Protein 8CIS (pdb70)

Sequence (345 aa):
PKTISVRRVTTMDAELEFAIQPNTTGKQLFDQVVKTIGLREVWFFGLQQYQDTKGFSTWLKLNKKVTAQDVRKESPLLFKFRAKFYPEDVSEELIQDITQRLFFLQVKEGIILNDDIYCCPPETAVLLASYAVQSKYGDFNKEVHKSGYLAGDKLLPQRVLEQHKLNNKDQWEERRIQQVWHEEEHRGMLREDAVLEYLKIAQDLEMYGVNYFSIKNKKGSELWLGVDALGLNIYEQQNDRLTPKIGFPWSEIRNISFNDKKKFVIKPIDKKAPDFVFYAPRLRIINKRRILALCMGNHELYMRRRRKPDTIEVQQMKAQAREEKGSWKYPDAFELSGGGGSSSWEYIWTLPSGAAAAAG

Foldseek 3Di:
DFDAWEWEDALPDIDIDTHDQQAALLNVLVVVCVVVVNDLSLQKFKWFQFQVGDIDTGDRPHGPVPDRFHPDPRGYIYIAGPADDLACVPRVQDLVSLVRVLSVLVVCQQQVVFDDDLLLLLLLLLLVCCLVPNADDCVPCDQCNCVVDSRGHVCSVPVDDDDVSVSVVSNVVNNNVCHPDDSSVSSSVSCRSSSPGQCPQWDWAWKAFPVGAIWIWTQGLFGIFIGHPPDSRDGPDDDGPQQFPDWDDDFFKIWTQGPPNVDDITIMGGPGSVVSVVVVVSNVSSVVVSVVVPDDDDPVRVVSNVVRVVVD/DPDDDPDDDDDDD/DVPDDDDDDDDDDD/DDDDPD

Structure (mmCIF, N/CA/C/O backbone):
data_8CIS
#
_entry.id   8CIS
#
_cell.length_a   79.714
_cell.length_b   37.263
_cell.length_c   81.530
_cell.angle_alpha   90.000
_cell.angle_beta   108.150
_cell.angle_gamma   90.000
#
_symmetry.space_group_name_H-M   'P 1 2 1'
#
loop_
_entity.id
_entity.type
_entity.pdbx_description
1 polymer Moesin
2 polymer C3P
3 polymer C3S1
4 polymer 'Unknown peptide'
5 non-polymer 'ACETATE ION'
6 non-polymer 'SULFATE ION'
7 non-polymer 1,2-ETHANEDIOL
8 water water
#
loop_
_atom_site.group_PDB
_atom_site.id
_atom_site.type_symbol
_atom_site.label_atom_id
_atom_site.label_alt_id
_atom_site.label_comp_id
_atom_site.label_asym_id
_atom_site.label_entity_id
_atom_site.label_seq_id
_atom_site.pdbx_PDB_ins_code
_atom_site.Cartn_x
_atom_site.Cartn_y
_atom_site.Cartn_z
_atom_site.occupancy
_atom_site.B_iso_or_equiv
_atom_site.auth_seq_id
_atom_site.auth_comp_id
_atom_site.auth_asym_id
_atom_site.auth_atom_id
_atom_site.pdbx_PDB_model_num
ATOM 1 N N . PRO A 1 3 ? 8.235 14.929 45.300 1.000 84.070 2 PRO A N 1
ATOM 2 C CA . PRO A 1 3 ? 7.592 14.160 44.241 1.000 80.525 2 PRO A CA 1
ATOM 3 C C . PRO A 1 3 ? 8.473 13.977 43.002 1.000 72.565 2 PRO A C 1
ATOM 4 O O . PRO A 1 3 ? 8.136 14.498 41.942 1.000 72.493 2 PRO A O 1
ATOM 8 N N . LYS A 1 4 ? 9.587 13.231 43.146 1.000 64.767 3 LYS A N 1
ATOM 9 C CA . LYS A 1 4 ? 10.509 12.926 42.048 1.000 56.826 3 LYS A CA 1
ATOM 10 C C . LYS A 1 4 ? 10.451 11.437 41.701 1.000 45.579 3 LYS A C 1
ATOM 11 O O . LYS A 1 4 ? 11.197 10.593 42.198 1.000 44.058 3 LYS A O 1
ATOM 17 N N . THR A 1 5 ? 9.548 11.118 40.782 1.000 45.700 4 THR A N 1
ATOM 18 C CA . THR A 1 5 ? 9.110 9.742 40.628 1.000 48.330 4 THR A CA 1
ATOM 19 C C . THR A 1 5 ? 9.544 9.185 39.280 1.000 39.632 4 THR A C 1
ATOM 20 O O . THR A 1 5 ? 9.291 8.010 39.044 1.000 39.919 4 THR A O 1
ATOM 24 N N . ILE A 1 6 ? 10.226 9.986 38.422 1.000 35.843 5 ILE A N 1
ATOM 25 C CA . ILE A 1 6 ? 10.618 9.507 37.093 1.000 33.967 5 ILE A CA 1
ATOM 26 C C . ILE A 1 6 ? 12.142 9.409 37.042 1.000 28.528 5 ILE A C 1
ATOM 27 O O . ILE A 1 6 ? 12.791 10.427 37.093 1.000 26.658 5 ILE A O 1
ATOM 32 N N . SER A 1 7 ? 12.630 8.166 37.010 1.000 26.498 6 SER A N 1
ATOM 33 C CA . SER A 1 7 ? 14.026 7.771 36.910 1.000 27.828 6 SER A CA 1
ATOM 34 C C . SER A 1 7 ? 14.559 8.035 35.495 1.000 25.960 6 SER A C 1
ATOM 35 O O . SER A 1 7 ? 13.980 7.552 34.534 1.000 25.332 6 SER A O 1
ATOM 38 N N . VAL A 1 8 ? 15.621 8.843 35.383 1.000 20.843 7 VAL A N 1
ATOM 39 C CA . VAL A 1 8 ? 16.240 9.150 34.075 1.000 21.476 7 VAL A CA 1
ATOM 40 C C . VAL A 1 8 ? 17.720 8.806 34.125 1.000 21.454 7 VAL A C 1
ATOM 41 O O . VAL A 1 8 ? 18.358 8.772 35.179 1.000 19.956 7 VAL A O 1
ATOM 45 N N . ARG A 1 9 ? 18.279 8.470 32.939 1.000 20.675 8 ARG A N 1
ATOM 46 C CA A ARG A 1 9 ? 19.714 8.388 32.761 0.500 20.304 8 ARG A CA 1
ATOM 47 C CA B ARG A 1 9 ? 19.716 8.370 32.743 0.500 20.199 8 ARG A CA 1
ATOM 48 C C . ARG A 1 9 ? 20.061 9.223 31.524 1.000 18.932 8 ARG A C 1
ATOM 49 O O . ARG A 1 9 ? 19.458 9.023 30.472 1.000 20.656 8 ARG A O 1
ATOM 64 N N . VAL A 1 10 ? 20.953 10.201 31.726 1.000 17.269 9 VAL A N 1
ATOM 65 C CA . VAL A 1 10 ? 21.483 11.090 30.694 1.000 16.167 9 VAL A CA 1
ATOM 66 C C . VAL A 1 10 ? 22.971 10.807 30.526 1.000 15.926 9 VAL A C 1
ATOM 67 O O . VAL A 1 10 ? 23.752 10.924 31.467 1.000 14.710 9 VAL A O 1
ATOM 71 N N . THR A 1 11 ? 23.421 10.487 29.287 1.000 15.337 10 THR A N 1
ATOM 72 C CA . THR A 1 11 ? 24.826 10.232 29.064 1.000 16.550 10 THR A CA 1
ATOM 73 C C . THR A 1 11 ? 25.350 11.328 28.139 1.000 13.718 10 THR A C 1
ATOM 74 O O . THR A 1 11 ? 24.729 11.604 27.105 1.000 14.224 10 THR A O 1
ATOM 78 N N . THR A 1 12 ? 26.463 11.944 28.538 1.000 12.583 11 THR A N 1
ATOM 79 C CA . THR A 1 12 ? 27.200 12.814 27.635 1.000 12.888 11 THR A CA 1
ATOM 80 C C . THR A 1 12 ? 28.289 11.957 26.982 1.000 13.386 11 THR A C 1
ATOM 81 O O . THR A 1 12 ? 28.341 10.750 27.191 1.000 13.292 11 THR A O 1
ATOM 85 N N . MET A 1 13 ? 29.144 12.567 26.158 1.000 13.280 12 MET A N 1
ATOM 86 C CA . MET A 1 13 ? 30.218 11.806 25.558 1.000 14.894 12 MET A CA 1
ATOM 87 C C . MET A 1 13 ? 31.180 11.226 26.593 1.000 16.015 12 MET A C 1
ATOM 88 O O . MET A 1 13 ? 31.822 10.206 26.333 1.000 18.196 12 MET A O 1
ATOM 93 N N . ASP A 1 14 ? 31.213 11.758 27.819 1.000 16.558 13 ASP A N 1
ATOM 94 C CA . ASP A 1 14 ? 32.093 11.106 28.784 1.000 17.152 13 ASP A CA 1
ATOM 95 C C . ASP A 1 14 ? 31.585 11.187 30.226 1.000 17.372 13 ASP A C 1
ATOM 96 O O . ASP A 1 14 ? 32.394 11.186 31.159 1.000 17.569 13 ASP A O 1
ATOM 101 N N . ALA A 1 15 ? 30.291 11.342 30.391 1.000 14.615 14 ALA A N 1
ATOM 102 C CA . ALA A 1 15 ? 29.765 11.167 31.737 1.000 16.397 14 ALA A CA 1
ATOM 103 C C . ALA A 1 15 ? 28.430 10.478 31.667 1.000 17.023 14 ALA A C 1
ATOM 104 O O . ALA A 1 15 ? 27.694 10.611 30.696 1.000 16.778 14 ALA A O 1
ATOM 106 N N . GLU A 1 16 ? 28.055 9.880 32.793 1.000 16.649 15 GLU A N 1
ATOM 107 C CA . GLU A 1 16 ? 26.745 9.278 32.949 1.000 18.915 15 GLU A CA 1
ATOM 108 C C . GLU A 1 16 ? 26.095 9.849 34.219 1.000 17.097 15 GLU A C 1
ATOM 109 O O . GLU A 1 16 ? 26.740 9.869 35.257 1.000 17.915 15 GLU A O 1
ATOM 115 N N . LEU A 1 17 ? 24.902 10.427 34.041 1.000 15.342 16 LEU A N 1
ATOM 116 C CA . LEU A 1 17 ? 24.102 10.996 35.129 1.000 17.363 16 LEU A CA 1
ATOM 117 C C . LEU A 1 17 ? 22.839 10.146 35.328 1.000 17.157 16 LEU A C 1
ATOM 118 O O . LEU A 1 17 ? 22.046 9.981 34.416 1.000 15.751 16 LEU A O 1
ATOM 123 N N . GLU A 1 18 ? 22.512 9.822 36.584 1.000 18.296 17 GLU A N 1
ATOM 124 C CA . GLU A 1 18 ? 21.319 9.038 36.917 1.000 19.484 17 GLU A CA 1
ATOM 125 C C . GLU A 1 18 ? 20.615 9.771 38.053 1.000 21.111 17 GLU A C 1
ATOM 126 O O . GLU A 1 18 ? 21.266 10.113 39.031 1.000 19.604 17 GLU A O 1
ATOM 132 N N . PHE A 1 19 ? 19.375 10.181 37.825 1.000 19.815 18 PHE A N 1
ATOM 133 C CA . PHE A 1 19 ? 18.622 10.929 38.817 1.000 21.729 18 PHE A CA 1
ATOM 134 C C . PHE A 1 19 ? 17.141 10.792 38.492 1.000 22.387 18 PHE A C 1
ATOM 135 O O . PHE A 1 19 ? 16.775 10.106 37.532 1.000 20.883 18 PHE A O 1
ATOM 143 N N . ALA A 1 20 ? 16.308 11.386 39.369 1.000 23.994 19 ALA A N 1
ATOM 144 C CA . ALA A 1 20 ? 14.871 11.350 39.186 1.000 24.198 19 ALA A CA 1
ATOM 145 C C . ALA A 1 20 ? 14.348 12.758 38.924 1.000 22.363 19 ALA A C 1
ATOM 146 O O . ALA A 1 20 ? 14.904 13.739 39.447 1.000 25.146 19 ALA A O 1
ATOM 148 N N . ILE A 1 21 ? 13.264 12.813 38.143 1.000 21.621 20 ILE A N 1
ATOM 149 C CA . ILE A 1 21 ? 12.549 14.048 37.894 1.000 23.922 20 ILE A CA 1
ATOM 150 C C . ILE A 1 21 ? 11.087 13.880 38.339 1.000 26.069 20 ILE A C 1
ATOM 151 O O . ILE A 1 21 ? 10.598 12.756 38.447 1.000 24.450 20 ILE A O 1
ATOM 156 N N . GLN A 1 22 ? 10.488 15.047 38.586 1.000 30.073 21 GLN A N 1
ATOM 157 C CA . GLN A 1 22 ? 9.056 15.227 38.815 1.000 36.542 21 GLN A CA 1
ATOM 158 C C . GLN A 1 22 ? 8.271 14.938 37.533 1.000 37.660 21 GLN A C 1
ATOM 159 O O . GLN A 1 22 ? 8.702 15.280 36.420 1.000 32.190 21 GLN A O 1
ATOM 165 N N . PRO A 1 23 ? 7.046 14.368 37.622 1.000 35.438 22 PRO A N 1
ATOM 166 C CA . PRO A 1 23 ? 6.272 14.048 36.417 1.000 32.961 22 PRO A CA 1
ATOM 167 C C . PRO A 1 23 ? 5.891 15.247 35.531 1.000 27.957 22 PRO A C 1
ATOM 168 O O . PRO A 1 23 ? 5.532 15.061 34.388 1.000 33.925 22 PRO A O 1
ATOM 172 N N . ASN A 1 24 ? 5.938 16.480 36.048 1.000 29.262 23 ASN A N 1
ATOM 173 C CA . ASN A 1 24 ? 5.591 17.663 35.261 1.000 31.356 23 ASN A CA 1
ATOM 174 C C . ASN A 1 24 ? 6.843 18.357 34.665 1.000 27.690 23 ASN A C 1
ATOM 175 O O . ASN A 1 24 ? 6.752 19.470 34.141 1.000 27.320 23 ASN A O 1
ATOM 180 N N . THR A 1 25 ? 8.015 17.748 34.855 1.0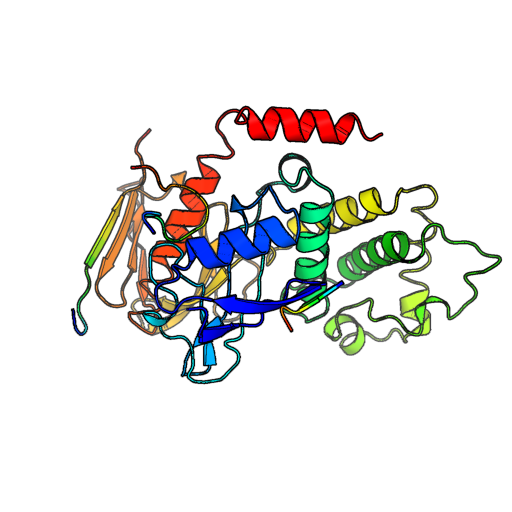00 23.839 24 THR A N 1
ATOM 181 C CA . THR A 1 25 ? 9.286 18.333 34.380 1.000 24.436 24 THR A CA 1
ATOM 182 C C . THR A 1 25 ? 9.246 18.570 32.860 1.000 23.003 24 THR A C 1
ATOM 183 O O . THR A 1 25 ? 8.918 17.661 32.107 1.000 21.332 24 THR A O 1
ATOM 187 N N . THR A 1 26 ? 9.521 19.815 32.421 1.000 22.700 25 THR A N 1
ATOM 188 C CA . THR A 1 26 ? 9.653 20.132 31.006 1.000 20.130 25 THR A CA 1
ATOM 189 C C . THR A 1 26 ? 11.048 19.707 30.515 1.000 19.513 25 THR A C 1
ATOM 190 O O . THR A 1 26 ? 12.005 19.519 31.294 1.000 18.477 25 THR A O 1
ATOM 194 N N . GLY A 1 27 ? 11.116 19.556 29.193 1.000 18.516 26 GLY A N 1
ATOM 195 C CA . GLY A 1 27 ? 12.393 19.339 28.539 1.000 16.923 26 GLY A CA 1
ATOM 196 C C . GLY A 1 27 ? 13.444 20.339 29.014 1.000 16.192 26 GLY A C 1
ATOM 197 O O . GLY A 1 27 ? 14.568 19.933 29.336 1.000 16.340 26 GLY A O 1
ATOM 198 N N . LYS A 1 28 ? 13.101 21.634 29.008 1.000 16.427 27 LYS A N 1
ATOM 199 C CA . LYS A 1 28 ? 14.053 22.666 29.395 1.000 17.880 27 LYS A CA 1
ATOM 200 C C . LYS A 1 28 ? 14.554 22.423 30.812 1.000 18.199 27 LYS A C 1
ATOM 201 O O . LYS A 1 28 ? 15.695 22.711 31.107 1.000 17.689 27 LYS A O 1
ATOM 207 N N . GLN A 1 29 ? 13.663 21.963 31.708 1.000 19.499 28 GLN A N 1
ATOM 208 C CA . GLN A 1 29 ? 14.072 21.830 33.084 1.000 20.185 28 GLN A CA 1
ATOM 209 C C . GLN A 1 29 ? 15.064 20.675 33.211 1.000 18.134 28 GLN A C 1
ATOM 210 O O . GLN A 1 29 ? 16.028 20.794 33.962 1.000 18.943 28 GLN A O 1
ATOM 216 N N . LEU A 1 30 ? 14.799 19.583 32.496 1.000 16.984 29 LEU A N 1
ATOM 217 C CA . LEU A 1 30 ? 15.715 18.444 32.445 1.000 17.556 29 LEU A CA 1
ATOM 218 C C . LEU A 1 30 ? 17.084 18.859 31.847 1.000 15.729 29 LEU A C 1
ATOM 219 O O . LEU A 1 30 ? 18.142 18.614 32.424 1.000 14.291 29 LEU A O 1
ATOM 224 N N . PHE A 1 31 ? 17.032 19.554 30.716 1.000 14.339 30 PHE A N 1
ATOM 225 C CA . PHE A 1 31 ? 18.226 20.080 30.063 1.000 13.895 30 PHE A CA 1
ATOM 226 C C . PHE A 1 31 ? 19.062 20.962 31.007 1.000 14.919 30 PHE A C 1
ATOM 227 O O . PHE A 1 31 ? 20.268 20.753 31.157 1.000 12.774 30 PHE A O 1
ATOM 235 N N . ASP A 1 32 ? 18.385 21.915 31.696 1.000 15.228 31 ASP A N 1
ATOM 236 C CA . ASP A 1 32 ? 19.037 22.830 32.614 1.000 16.492 31 ASP A CA 1
ATOM 237 C C . ASP A 1 32 ? 19.728 22.085 33.745 1.000 15.937 31 ASP A C 1
ATOM 238 O O . ASP A 1 32 ? 20.814 22.484 34.124 1.000 16.182 31 ASP A O 1
ATOM 243 N N . GLN A 1 33 ? 19.136 20.991 34.249 1.000 16.481 32 GLN A N 1
ATOM 244 C CA . GLN A 1 33 ? 19.757 20.259 35.327 1.000 18.604 32 GLN A CA 1
ATOM 245 C C . GLN A 1 33 ? 21.027 19.569 34.841 1.000 17.889 32 GLN A C 1
ATOM 246 O O . GLN A 1 33 ? 22.036 19.555 35.545 1.000 17.519 32 GLN A O 1
ATOM 252 N N . VAL A 1 34 ? 21.000 19.017 33.609 1.000 16.014 33 VAL A N 1
ATOM 253 C CA . VAL A 1 34 ? 22.162 18.353 33.037 1.000 15.249 33 VAL A CA 1
ATOM 254 C C . VAL A 1 34 ? 23.335 19.328 32.840 1.000 15.419 33 VAL A C 1
ATOM 255 O O . VAL A 1 34 ? 24.476 19.027 33.255 1.000 15.082 33 VAL A O 1
ATOM 259 N N . VAL A 1 35 ? 23.071 20.488 32.226 1.000 14.014 34 VAL A N 1
ATOM 260 C CA . VAL A 1 35 ? 24.143 21.419 31.935 1.000 14.881 34 VAL A CA 1
ATOM 261 C C . VAL A 1 35 ? 24.740 22.018 33.208 1.000 15.861 34 VAL A C 1
ATOM 262 O O . VAL A 1 35 ? 25.936 22.279 33.227 1.000 16.626 34 VAL A O 1
ATOM 266 N N . LYS A 1 36 ? 23.880 22.281 34.216 1.000 17.667 35 LYS A N 1
ATOM 267 C CA . LYS A 1 36 ? 24.376 22.728 35.530 1.000 19.931 35 LYS A CA 1
ATOM 268 C C . LYS A 1 36 ? 25.278 21.670 36.168 1.000 17.458 35 LYS A C 1
ATOM 269 O O . LYS A 1 36 ? 26.398 21.949 36.619 1.000 16.969 35 LYS A O 1
ATOM 275 N N . THR A 1 37 ? 24.853 20.432 36.107 1.000 16.760 36 THR A N 1
ATOM 276 C CA . THR A 1 37 ? 25.610 19.372 36.728 1.000 17.246 36 THR A CA 1
ATOM 277 C C . THR A 1 37 ? 27.009 19.251 36.129 1.000 19.137 36 THR A C 1
ATOM 278 O O . THR A 1 37 ? 28.006 19.026 36.851 1.000 17.740 36 THR A O 1
ATOM 282 N N . ILE A 1 38 ? 27.111 19.365 34.789 1.000 18.024 37 ILE A N 1
ATOM 283 C CA . ILE A 1 38 ? 28.380 19.167 34.090 1.000 17.876 37 ILE A CA 1
ATOM 284 C C . ILE A 1 38 ? 29.177 20.473 33.966 1.000 17.146 37 ILE A C 1
ATOM 285 O O . ILE A 1 38 ? 30.330 20.437 33.546 1.000 18.895 37 ILE A O 1
ATOM 290 N N . GLY A 1 39 ? 28.541 21.606 34.213 1.000 17.574 38 GLY A N 1
ATOM 291 C CA . GLY A 1 39 ? 29.188 22.903 34.168 1.000 18.958 38 GLY A CA 1
ATOM 292 C C . GLY A 1 39 ? 29.382 23.403 32.739 1.000 20.113 38 GLY A C 1
ATOM 293 O O . GLY A 1 39 ? 30.376 24.037 32.418 1.000 20.643 38 GLY A O 1
ATOM 294 N N . LEU A 1 40 ? 28.388 23.135 31.877 1.000 16.538 39 LEU A N 1
ATOM 295 C CA . LEU A 1 40 ? 28.464 23.590 30.500 1.000 17.421 39 LEU A CA 1
ATOM 296 C C . LEU A 1 40 ? 27.693 24.896 30.378 1.000 17.512 39 LEU A C 1
ATOM 297 O O . LEU A 1 40 ? 26.556 24.949 30.839 1.000 20.152 39 LEU A O 1
ATOM 302 N N . ARG A 1 41 ? 28.276 25.918 29.753 1.000 16.380 40 ARG A N 1
ATOM 303 C CA . ARG A 1 41 ? 27.620 27.208 29.608 1.000 18.598 40 ARG A CA 1
ATOM 304 C C . ARG A 1 41 ? 27.246 27.491 28.157 1.000 17.941 40 ARG A C 1
ATOM 305 O O . ARG A 1 41 ? 26.347 28.300 27.909 1.000 17.276 40 ARG A O 1
ATOM 313 N N . GLU A 1 42 ? 28.007 26.918 27.201 1.000 16.246 41 GLU A N 1
ATOM 314 C CA . GLU A 1 42 ? 27.708 27.120 25.780 1.000 15.223 41 GLU A CA 1
ATOM 315 C C . GLU A 1 42 ? 26.578 26.172 25.330 1.000 15.731 41 GLU A C 1
ATOM 316 O O . GLU A 1 42 ? 26.760 25.274 24.517 1.000 15.280 41 GLU A O 1
ATOM 322 N N . VAL A 1 43 ? 25.379 26.415 25.843 1.000 14.569 42 VAL A N 1
ATOM 323 C CA . VAL A 1 43 ? 24.321 25.414 25.837 1.000 13.611 42 VAL A CA 1
ATOM 324 C C . VAL A 1 43 ? 23.608 25.406 24.473 1.000 12.587 42 VAL A C 1
ATOM 325 O O . VAL A 1 43 ? 22.920 24.433 24.149 1.000 11.152 42 VAL A O 1
ATOM 329 N N . TRP A 1 44 ? 23.736 26.512 23.700 1.000 12.539 43 TRP A N 1
ATOM 330 C CA . TRP A 1 44 ? 22.956 26.728 22.494 1.000 13.128 43 TRP A CA 1
ATOM 331 C C . TRP A 1 44 ? 23.208 25.621 21.477 1.000 12.634 43 TRP A C 1
ATOM 332 O O . TRP A 1 44 ? 22.331 25.348 20.667 1.000 11.569 43 TRP A O 1
ATOM 343 N N . PHE A 1 45 ? 24.376 24.969 21.519 1.000 11.714 44 PHE A N 1
ATOM 344 C CA . PHE A 1 45 ? 24.656 23.932 20.521 1.000 11.686 44 PHE A CA 1
ATOM 345 C C . PHE A 1 45 ? 23.933 22.619 20.795 1.000 10.536 44 PHE A C 1
ATOM 346 O O . PHE A 1 45 ? 23.970 21.712 19.940 1.000 10.731 44 PHE A O 1
ATOM 354 N N . PHE A 1 46 ? 23.438 22.442 22.022 1.000 10.108 45 PHE A N 1
ATOM 355 C CA . PHE A 1 46 ? 23.199 21.095 22.522 1.000 10.012 45 PHE A CA 1
ATOM 356 C C . PHE A 1 46 ? 21.708 20.707 22.579 1.000 9.575 45 PHE A C 1
ATOM 357 O O . PHE A 1 46 ? 20.826 21.566 22.528 1.000 9.582 45 PHE A O 1
ATOM 365 N N . GLY A 1 47 ? 21.508 19.413 22.740 1.000 9.186 46 GLY A N 1
ATOM 366 C CA . GLY A 1 47 ? 20.171 18.838 22.897 1.000 10.492 46 GLY A CA 1
ATOM 367 C C . GLY A 1 47 ? 20.202 17.485 23.572 1.000 10.158 46 GLY A C 1
ATOM 368 O O . GLY A 1 47 ? 21.265 16.964 23.892 1.000 10.995 46 GLY A O 1
ATOM 369 N N . LEU A 1 48 ? 18.997 16.976 23.871 1.000 11.300 47 LEU A N 1
ATOM 370 C CA . LEU A 1 48 ? 18.812 15.663 24.444 1.000 12.076 47 LEU A CA 1
ATOM 371 C C . LEU A 1 48 ? 18.114 14.751 23.429 1.000 13.790 47 LEU A C 1
ATOM 372 O O . LEU A 1 48 ? 17.032 15.058 22.962 1.000 14.324 47 LEU A O 1
ATOM 377 N N . GLN A 1 49 ? 18.769 13.660 23.095 1.000 14.996 48 GLN A N 1
ATOM 378 C CA A GLN A 1 49 ? 18.223 12.730 22.120 0.600 16.545 48 GLN A CA 1
ATOM 379 C CA B GLN A 1 49 ? 18.314 12.697 22.111 0.400 16.696 48 GLN A CA 1
ATOM 380 C C . GLN A 1 49 ? 17.703 11.523 22.878 1.000 16.713 48 GLN A C 1
ATOM 381 O O . GLN A 1 49 ? 18.230 11.167 23.923 1.000 16.541 48 GLN A O 1
ATOM 392 N N . TYR A 1 50 ? 16.598 10.938 22.372 1.000 16.684 49 TYR A N 1
ATOM 393 C CA . TYR A 1 50 ? 16.047 9.729 22.962 1.000 18.501 49 TYR A CA 1
ATOM 394 C C . TYR A 1 50 ? 15.561 8.813 21.835 1.000 21.588 49 TYR A C 1
ATOM 395 O O . TYR A 1 50 ? 15.449 9.263 20.702 1.000 18.636 49 TYR A O 1
ATOM 404 N N . GLN A 1 51 ? 15.350 7.532 22.168 1.000 23.443 50 GLN A N 1
ATOM 405 C CA . GLN A 1 51 ? 14.794 6.558 21.224 1.000 26.095 50 GLN A CA 1
ATOM 406 C C . GLN A 1 51 ? 13.284 6.541 21.433 1.000 26.687 50 GLN A C 1
ATOM 407 O O . GLN A 1 51 ? 12.804 6.302 22.539 1.000 26.374 50 GLN A O 1
ATOM 413 N N . ASP A 1 52 ? 12.531 6.895 20.393 1.000 29.137 51 ASP A N 1
ATOM 414 C CA . ASP A 1 52 ? 11.080 6.790 20.485 1.000 31.618 51 ASP A CA 1
ATOM 415 C C . ASP A 1 52 ? 10.644 5.312 20.567 1.000 33.180 51 ASP A C 1
ATOM 416 O O . ASP A 1 52 ? 11.457 4.374 20.591 1.000 31.554 51 ASP A O 1
ATOM 421 N N . THR A 1 53 ? 9.326 5.091 20.624 1.000 37.304 52 THR A N 1
ATOM 422 C CA . THR A 1 53 ? 8.777 3.745 20.786 1.000 41.786 52 THR A CA 1
ATOM 423 C C . THR A 1 53 ? 9.125 2.829 19.606 1.000 43.856 52 THR A C 1
ATOM 424 O O . THR A 1 53 ? 9.376 1.650 19.844 1.000 43.784 52 THR A O 1
ATOM 428 N N . LYS A 1 54 ? 9.217 3.379 18.379 1.000 48.333 53 LYS A N 1
ATOM 429 C CA . LYS A 1 54 ? 9.654 2.625 17.205 1.000 51.684 53 LYS A CA 1
ATOM 430 C C . LYS A 1 54 ? 11.182 2.514 17.081 1.000 51.007 53 LYS A C 1
ATOM 431 O O . LYS A 1 54 ? 11.683 1.789 16.220 1.000 43.372 53 LYS A O 1
ATOM 437 N N . GLY A 1 55 ? 11.943 3.164 17.974 1.000 41.986 54 GLY A N 1
ATOM 438 C CA . GLY A 1 55 ? 13.392 3.043 17.964 1.000 41.263 54 GLY A CA 1
ATOM 439 C C . GLY A 1 55 ? 14.045 4.037 17.004 1.000 33.093 54 GLY A C 1
ATOM 440 O O . GLY A 1 55 ? 15.153 3.805 16.554 1.000 36.337 54 GLY A O 1
ATOM 441 N N . PHE A 1 56 ? 13.371 5.151 16.732 1.000 30.562 55 PHE A N 1
ATOM 442 C CA . PHE A 1 56 ? 13.943 6.273 16.011 1.000 31.663 55 PHE A CA 1
ATOM 443 C C . PHE A 1 56 ? 14.537 7.290 16.997 1.000 26.062 55 PHE A C 1
ATOM 444 O O . PHE A 1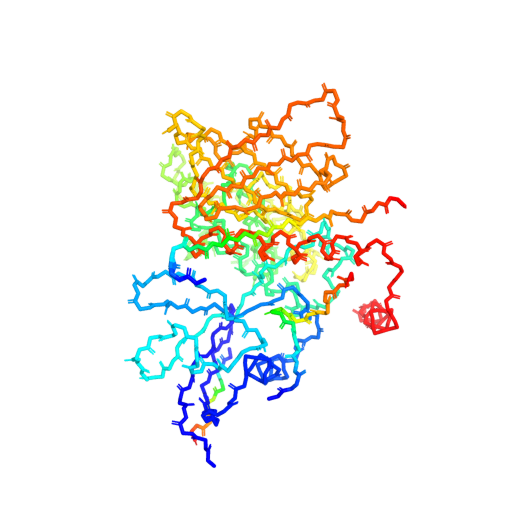 56 ? 13.911 7.651 17.983 1.000 23.145 55 PHE A O 1
ATOM 452 N N . SER A 1 57 ? 15.742 7.758 16.690 1.000 27.813 56 SER A N 1
ATOM 453 C CA . SER A 1 57 ? 16.389 8.823 17.440 1.000 23.625 56 SER A CA 1
ATOM 454 C C . SER A 1 57 ? 15.634 10.121 17.241 1.000 22.706 56 SER A C 1
ATOM 455 O O . SER A 1 57 ? 15.381 10.526 16.099 1.000 26.691 56 SER A O 1
ATOM 458 N N . THR A 1 58 ? 15.298 10.782 18.345 1.000 19.147 57 THR A N 1
ATOM 459 C CA . THR A 1 58 ? 14.460 11.977 18.345 1.000 18.519 57 THR A CA 1
ATOM 460 C C . THR A 1 58 ? 15.049 13.003 19.315 1.000 18.452 57 THR A C 1
ATOM 461 O O . THR A 1 58 ? 15.526 12.599 20.386 1.000 17.199 57 THR A O 1
ATOM 465 N N . TRP A 1 59 ? 14.996 14.296 18.962 1.000 16.690 58 TRP A N 1
ATOM 466 C CA . TRP A 1 59 ? 15.402 15.384 19.859 1.000 17.601 58 TRP A CA 1
ATOM 467 C C . TRP A 1 59 ? 14.229 15.685 20.785 1.000 17.915 58 TRP A C 1
ATOM 468 O O . TRP A 1 59 ? 13.083 15.848 20.357 1.000 17.792 58 TRP A O 1
ATOM 479 N N . LEU A 1 60 ? 14.497 15.725 22.080 1.000 15.455 59 LEU A N 1
ATOM 480 C CA . LEU A 1 60 ? 13.547 16.226 23.066 1.000 16.795 59 LEU A CA 1
ATOM 481 C C . LEU A 1 60 ? 13.218 17.694 22.801 1.000 16.787 59 LEU A C 1
ATOM 482 O O . LEU A 1 60 ? 14.080 18.538 22.612 1.000 16.342 59 LEU A O 1
ATOM 487 N N . LYS A 1 61 ? 11.914 18.025 22.759 1.000 16.748 60 LYS A N 1
ATOM 488 C CA . LYS A 1 61 ? 11.485 19.411 22.667 1.000 16.429 60 LYS A CA 1
ATOM 489 C C . LYS A 1 61 ? 11.535 20.025 24.058 1.000 17.129 60 LYS A C 1
ATOM 490 O O . LYS A 1 61 ? 10.960 19.471 25.011 1.000 15.990 60 LYS A O 1
ATOM 496 N N . LEU A 1 62 ? 12.253 21.163 24.193 1.000 16.052 61 LEU A N 1
ATOM 497 C CA . LEU A 1 62 ? 12.477 21.727 25.522 1.000 16.405 61 LEU A CA 1
ATOM 498 C C . LEU A 1 62 ? 11.249 22.518 25.990 1.000 18.595 61 LEU A C 1
ATOM 499 O O . LEU A 1 62 ? 11.167 22.801 27.174 1.000 19.009 61 LEU A O 1
ATOM 504 N N . ASN A 1 63 ? 10.318 22.811 25.064 1.000 18.750 62 ASN A N 1
ATOM 505 C CA . ASN A 1 63 ? 9.105 23.546 25.416 1.000 22.073 62 ASN A CA 1
ATOM 506 C C . ASN A 1 63 ? 7.913 22.619 25.644 1.000 24.314 62 ASN A C 1
ATOM 507 O O . ASN A 1 63 ? 6.785 23.115 25.571 1.000 25.693 62 ASN A O 1
ATOM 512 N N . LYS A 1 64 ? 8.140 21.321 25.904 1.000 24.422 63 LYS A N 1
ATOM 513 C CA . LYS A 1 64 ? 7.053 20.401 26.222 1.000 26.582 63 LYS A CA 1
ATOM 514 C C . LYS A 1 64 ? 7.462 19.533 27.407 1.000 27.176 63 LYS A C 1
ATOM 515 O O . LYS A 1 64 ? 8.633 19.351 27.710 1.000 20.918 63 LYS A O 1
ATOM 521 N N . LYS A 1 65 ? 6.482 18.970 28.134 1.000 24.286 64 LYS A N 1
ATOM 522 C CA . LYS A 1 65 ? 6.835 18.118 29.252 1.000 24.884 64 LYS A CA 1
ATOM 523 C C . LYS A 1 65 ? 7.508 16.886 28.685 1.000 22.190 64 LYS A C 1
ATOM 524 O O . LYS A 1 65 ? 7.188 16.449 27.595 1.000 23.500 64 LYS A O 1
ATOM 530 N N . VAL A 1 66 ? 8.399 16.291 29.469 1.000 22.616 65 VAL A N 1
ATOM 531 C CA . VAL A 1 66 ? 9.140 15.118 29.051 1.000 25.428 65 VAL A CA 1
ATOM 532 C C . VAL A 1 66 ? 8.184 13.946 28.778 1.000 31.333 65 VAL A C 1
ATOM 533 O O . VAL A 1 66 ? 8.374 13.181 27.820 1.000 31.480 65 VAL A O 1
ATOM 537 N N . THR A 1 67 ? 7.195 13.763 29.674 1.000 29.653 66 THR A N 1
ATOM 538 C CA . THR A 1 67 ? 6.345 12.567 29.653 1.000 32.553 66 THR A CA 1
ATOM 539 C C . THR A 1 67 ? 5.288 12.679 28.559 1.000 35.383 66 THR A C 1
ATOM 540 O O . THR A 1 67 ? 4.767 11.654 28.125 1.000 39.251 66 THR A O 1
ATOM 544 N N . ALA A 1 68 ? 5.021 13.915 28.105 1.000 33.052 67 ALA A N 1
ATOM 545 C CA . ALA A 1 68 ? 4.119 14.195 26.994 1.000 33.295 67 ALA A CA 1
ATOM 546 C C . ALA A 1 68 ? 4.747 13.903 25.620 1.000 37.641 67 ALA A C 1
ATOM 547 O O . ALA A 1 68 ? 4.078 14.017 24.592 1.000 39.112 67 ALA A O 1
ATOM 549 N N . GLN A 1 69 ? 6.030 13.510 25.575 1.000 33.413 68 GLN A N 1
ATOM 550 C CA . GLN A 1 69 ? 6.698 13.271 24.304 1.000 30.558 68 GLN A CA 1
ATOM 551 C C . GLN A 1 69 ? 6.866 11.775 24.159 1.000 35.009 68 GLN A C 1
ATOM 552 O O . GLN A 1 69 ? 6.865 11.085 25.170 1.000 39.942 68 GLN A O 1
ATOM 558 N N . ASP A 1 70 ? 7.130 11.337 22.922 1.000 36.001 69 ASP A N 1
ATOM 559 C CA . ASP A 1 70 ? 7.020 9.946 22.505 1.000 41.194 69 ASP A CA 1
ATOM 560 C C . ASP A 1 70 ? 8.169 9.115 23.092 1.000 36.578 69 ASP A C 1
ATOM 561 O O . ASP A 1 70 ? 8.665 8.172 22.459 1.000 33.546 69 ASP A O 1
ATOM 566 N N . VAL A 1 71 ? 8.583 9.416 24.338 1.000 40.352 70 VAL A N 1
ATOM 567 C CA . VAL A 1 71 ? 9.643 8.629 24.954 1.000 41.427 70 VAL A CA 1
ATOM 568 C C . VAL A 1 71 ? 9.065 7.251 25.247 1.000 45.887 70 VAL A C 1
ATOM 569 O O . VAL A 1 71 ? 7.851 7.106 25.352 1.000 51.988 70 VAL A O 1
ATOM 573 N N . ARG A 1 72 ? 9.952 6.261 25.362 1.000 50.375 71 ARG A N 1
ATOM 574 C CA . ARG A 1 72 ? 9.566 4.875 25.560 1.000 57.279 71 ARG A CA 1
ATOM 575 C C . ARG A 1 72 ? 8.983 4.663 26.956 1.000 59.371 71 ARG A C 1
ATOM 576 O O . ARG A 1 72 ? 8.891 5.599 27.748 1.000 60.316 71 ARG A O 1
ATOM 584 N N . LYS A 1 73 ? 8.513 3.431 27.201 1.000 67.506 72 LYS A N 1
ATOM 585 C CA . LYS A 1 73 ? 8.035 3.003 28.506 1.000 69.773 72 LYS A CA 1
ATOM 586 C C . LYS A 1 73 ? 9.057 2.037 29.080 1.000 70.818 72 LYS A C 1
ATOM 587 O O . LYS A 1 73 ? 8.785 0.846 29.190 1.000 87.660 72 LYS A O 1
ATOM 593 N N . GLU A 1 74 ? 10.242 2.568 29.390 1.000 63.377 73 GLU A N 1
ATOM 594 C CA . GLU A 1 74 ? 11.234 1.852 30.173 1.000 61.592 73 GLU A CA 1
ATOM 595 C C . GLU A 1 74 ? 11.555 2.691 31.411 1.000 58.611 73 GLU A C 1
ATOM 596 O O . GLU A 1 74 ? 11.080 3.822 31.579 1.000 58.298 73 GLU A O 1
ATOM 602 N N . SER A 1 75 ? 12.332 2.094 32.311 1.000 50.890 74 SER A N 1
ATOM 603 C CA . SER A 1 75 ? 12.786 2.801 33.487 1.000 46.210 74 SER A CA 1
ATOM 604 C C . SER A 1 75 ? 14.188 2.294 33.799 1.000 48.278 74 SER A C 1
ATOM 605 O O . SER A 1 75 ? 14.392 1.082 33.873 1.000 52.765 74 SER A O 1
ATOM 608 N N . PRO A 1 76 ? 15.213 3.179 33.882 1.000 40.898 75 PRO A N 1
ATOM 609 C CA . PRO A 1 76 ? 15.049 4.620 33.622 1.000 37.278 75 PRO A CA 1
ATOM 610 C C . PRO A 1 76 ? 14.800 5.006 32.154 1.000 33.060 75 PRO A C 1
ATOM 611 O O . PRO A 1 76 ? 15.200 4.273 31.247 1.000 34.584 75 PRO A O 1
ATOM 615 N N . LEU A 1 77 ? 14.141 6.151 31.926 1.000 26.679 76 LEU A N 1
ATOM 616 C CA . LEU A 1 77 ? 14.182 6.799 30.615 1.000 26.356 76 LEU A CA 1
ATOM 617 C C . LEU A 1 77 ? 15.640 7.129 30.274 1.000 24.127 76 LEU A C 1
ATOM 618 O O . LEU A 1 77 ? 16.399 7.623 31.135 1.000 23.632 76 LEU A O 1
ATOM 623 N N . LEU A 1 78 ? 15.992 6.910 28.999 1.000 22.470 77 LEU A N 1
ATOM 624 C CA . LEU A 1 78 ? 17.364 7.019 28.527 1.000 21.171 77 LEU A CA 1
ATOM 625 C C . LEU A 1 78 ? 17.489 8.185 27.544 1.000 19.584 77 LEU A C 1
ATOM 626 O O . LEU A 1 78 ? 16.743 8.301 26.566 1.000 19.299 77 LEU A O 1
ATOM 631 N N . PHE A 1 79 ? 18.454 9.072 27.837 1.000 15.572 78 PHE A N 1
ATOM 632 C CA . PHE A 1 79 ? 18.740 10.218 26.972 1.000 16.073 78 PHE A CA 1
ATOM 633 C C . PHE A 1 79 ? 20.234 10.315 26.701 1.000 14.370 78 PHE A C 1
ATOM 634 O O . PHE A 1 79 ? 21.037 9.941 27.551 1.000 13.782 78 PHE A O 1
ATOM 642 N N . LYS A 1 80 ? 20.585 10.804 25.491 1.000 14.026 79 LYS A N 1
ATOM 643 C CA . LYS A 1 80 ? 21.932 11.208 25.147 1.000 13.878 79 LYS A CA 1
ATOM 644 C C . LYS A 1 80 ? 22.007 12.716 24.975 1.000 12.544 79 LYS A C 1
ATOM 645 O O . LYS A 1 80 ? 21.289 13.326 24.173 1.000 14.155 79 LYS A O 1
ATOM 651 N N . PHE A 1 81 ? 22.919 13.292 25.729 1.000 10.938 80 PHE A N 1
ATOM 652 C CA . PHE A 1 81 ? 23.186 14.710 25.641 1.000 10.683 80 PHE A CA 1
ATOM 653 C C . PHE A 1 81 ? 24.260 14.851 24.545 1.000 9.578 80 PHE A C 1
ATOM 654 O O . PHE A 1 81 ? 25.357 14.305 24.697 1.000 9.947 80 PHE A O 1
ATOM 662 N N . ARG A 1 82 ? 23.887 15.563 23.484 1.000 9.565 81 ARG A N 1
ATOM 663 C CA . ARG A 1 82 ? 24.718 15.636 22.279 1.000 9.838 81 ARG A CA 1
ATOM 664 C C . ARG A 1 82 ? 24.702 17.034 21.703 1.000 9.156 81 ARG A C 1
ATOM 665 O O . ARG A 1 82 ? 23.730 17.769 21.821 1.000 9.179 81 ARG A O 1
ATOM 673 N N . ALA A 1 83 ? 25.769 17.348 20.932 1.000 8.570 82 ALA A N 1
ATOM 674 C CA . ALA A 1 83 ? 25.700 18.535 20.112 1.000 8.756 82 ALA A CA 1
ATOM 675 C C . ALA A 1 83 ? 24.681 18.286 19.006 1.000 7.790 82 ALA A C 1
ATOM 676 O O . ALA A 1 83 ? 24.720 17.241 18.292 1.000 8.894 82 ALA A O 1
ATOM 678 N N . LYS A 1 84 ? 23.778 19.238 18.859 1.000 8.843 83 LYS A N 1
ATOM 679 C CA . LYS A 1 84 ? 22.726 19.171 17.858 1.000 8.902 83 LYS A CA 1
ATOM 680 C C . LYS A 1 84 ? 23.059 20.129 16.697 1.000 8.844 83 LYS A C 1
ATOM 681 O O . LYS A 1 84 ? 22.678 19.848 15.562 1.000 10.492 83 LYS A O 1
ATOM 687 N N . PHE A 1 85 ? 23.548 21.329 17.037 1.000 8.094 84 PHE A N 1
ATOM 688 C CA . PHE A 1 85 ? 23.942 22.374 16.098 1.000 9.048 84 PHE A CA 1
ATOM 689 C C . PHE A 1 85 ? 25.456 22.573 16.113 1.000 9.198 84 PHE A C 1
ATOM 690 O O . PHE A 1 85 ? 26.112 22.464 17.141 1.000 9.361 84 PHE A O 1
ATOM 698 N N . TYR A 1 86 ? 26.052 22.806 14.919 1.000 8.903 85 TYR A N 1
ATOM 699 C CA . TYR A 1 86 ? 27.488 22.870 14.769 1.000 9.604 85 TYR A CA 1
ATOM 700 C C . TYR A 1 86 ? 27.875 24.305 14.411 1.000 9.630 85 TYR A C 1
ATOM 701 O O . TYR A 1 86 ? 27.194 24.957 13.638 1.000 9.751 85 TYR A O 1
ATOM 710 N N . PRO A 1 87 ? 28.983 24.849 14.968 1.000 10.080 86 PRO A N 1
ATOM 711 C CA . PRO A 1 87 ? 29.406 26.181 14.546 1.000 11.010 86 PRO A CA 1
ATOM 712 C C . PRO A 1 87 ? 29.914 26.178 13.110 1.000 10.688 86 PRO A C 1
ATOM 713 O O . PRO A 1 87 ? 30.218 25.121 12.521 1.000 11.171 86 PRO A O 1
ATOM 717 N N . GLU A 1 88 ? 29.966 27.371 12.546 1.000 11.477 87 GLU A N 1
ATOM 718 C CA . GLU A 1 88 ? 30.635 27.548 11.249 1.000 13.089 87 GLU A CA 1
ATOM 719 C C . GLU A 1 88 ? 32.161 27.529 11.384 1.000 13.894 87 GLU A C 1
ATOM 720 O O . GLU A 1 88 ? 32.830 27.154 10.410 1.000 13.537 87 GLU A O 1
ATOM 726 N N . ASP A 1 89 ? 32.711 27.895 12.570 1.000 14.190 88 ASP A N 1
ATOM 727 C CA . ASP A 1 89 ? 34.148 27.810 12.842 1.000 16.549 88 ASP A CA 1
ATOM 728 C C . ASP A 1 89 ? 34.429 27.532 14.301 1.000 13.421 88 ASP A C 1
ATOM 729 O O . ASP A 1 89 ? 34.083 28.339 15.155 1.000 12.795 88 ASP A O 1
ATOM 734 N N . VAL A 1 90 ? 35.045 26.389 14.571 1.000 13.113 89 VAL A N 1
ATOM 735 C CA . VAL A 1 90 ? 35.301 25.954 15.926 1.000 14.130 89 VAL A CA 1
ATOM 736 C C . VAL A 1 90 ? 36.237 26.934 16.668 1.000 15.038 89 VAL A C 1
ATOM 737 O O . VAL A 1 90 ? 36.018 27.177 17.848 1.000 14.567 89 VAL A O 1
ATOM 741 N N . SER A 1 91 ? 37.190 27.549 15.950 1.000 17.713 90 SER A N 1
ATOM 742 C CA . SER A 1 91 ? 38.162 28.446 16.607 1.000 19.432 90 SER A CA 1
ATOM 743 C C . SER A 1 91 ? 37.475 29.681 17.194 1.000 22.434 90 SER A C 1
ATOM 744 O O . SER A 1 91 ? 37.731 30.082 18.340 1.000 26.174 90 SER A O 1
ATOM 747 N N . GLU A 1 92 ? 36.581 30.278 16.409 1.000 21.007 91 GLU A N 1
ATOM 748 C CA . GLU A 1 92 ? 35.838 31.450 16.835 1.000 23.393 91 GLU A CA 1
ATOM 749 C C . GLU A 1 92 ? 34.714 31.146 17.833 1.000 22.124 91 GLU A C 1
ATOM 750 O O . GLU A 1 92 ? 34.352 32.037 18.610 1.000 22.230 91 GLU A O 1
ATOM 756 N N . GLU A 1 93 ? 34.118 29.931 17.794 1.000 17.882 92 GLU A N 1
ATOM 757 C CA . GLU A 1 93 ? 32.830 29.732 18.431 1.000 16.254 92 GLU A CA 1
ATOM 758 C C . GLU A 1 93 ? 32.790 28.698 19.557 1.000 15.934 92 GLU A C 1
ATOM 759 O O . GLU A 1 93 ? 31.820 28.717 20.306 1.000 15.561 92 GLU A O 1
ATOM 765 N N . LEU A 1 94 ? 33.731 27.743 19.646 1.000 14.354 93 LEU A N 1
ATOM 766 C CA . LEU A 1 94 ? 33.770 26.879 20.817 1.000 14.423 93 LEU A CA 1
ATOM 767 C C . LEU A 1 94 ? 34.765 27.487 21.829 1.000 14.550 93 LEU A C 1
ATOM 768 O O . LEU A 1 94 ? 35.960 27.238 21.700 1.000 15.276 93 LEU A O 1
ATOM 773 N N . ILE A 1 95 ? 34.259 28.194 22.838 1.000 16.408 94 ILE A N 1
ATOM 774 C CA . ILE A 1 95 ? 35.118 29.047 23.686 1.000 17.837 94 ILE A CA 1
ATOM 775 C C . ILE A 1 95 ? 35.764 28.254 24.808 1.000 19.864 94 ILE A C 1
ATOM 776 O O . ILE A 1 95 ? 36.987 28.413 25.030 1.000 21.929 94 ILE A O 1
ATOM 781 N N . GLN A 1 96 ? 34.962 27.438 25.524 1.000 19.708 95 GLN A N 1
ATOM 782 C CA . GLN A 1 96 ? 35.442 26.747 26.710 1.000 20.976 95 GLN A CA 1
ATOM 783 C C . GLN A 1 96 ? 35.959 25.352 26.419 1.000 20.986 95 GLN A C 1
ATOM 784 O O . GLN A 1 96 ? 35.543 24.697 25.467 1.000 17.893 95 GLN A O 1
ATOM 790 N N . ASP A 1 97 ? 36.872 24.902 27.299 1.000 20.603 96 ASP A N 1
ATOM 791 C CA . ASP A 1 97 ? 37.476 23.581 27.165 1.000 22.160 96 ASP A CA 1
ATOM 792 C C . ASP A 1 97 ? 36.419 22.465 27.181 1.000 19.428 96 ASP A C 1
ATOM 793 O O . ASP A 1 97 ? 36.506 21.531 26.394 1.000 15.946 96 ASP A O 1
ATOM 798 N N . ILE A 1 98 ? 35.396 22.549 28.037 1.000 17.680 97 ILE A N 1
ATOM 799 C CA . ILE A 1 98 ? 34.396 21.482 28.090 1.000 16.290 97 ILE A CA 1
ATOM 800 C C . ILE A 1 98 ? 33.656 21.365 26.749 1.000 14.706 97 ILE A C 1
ATOM 801 O O . ILE A 1 98 ? 33.376 20.280 26.296 1.000 13.369 97 ILE A O 1
ATOM 806 N N . THR A 1 99 ? 33.305 22.504 26.173 1.000 13.900 98 THR A N 1
ATOM 807 C CA . THR A 1 99 ? 32.561 22.538 24.929 1.000 12.224 98 THR A CA 1
ATOM 808 C C . THR A 1 99 ? 33.415 21.896 23.831 1.000 11.651 98 THR A C 1
ATOM 809 O O . THR A 1 99 ? 32.928 21.105 23.047 1.000 10.496 98 THR A O 1
ATOM 813 N N . GLN A 1 100 ? 34.700 22.286 23.796 1.000 12.159 99 GLN A N 1
ATOM 814 C CA . GLN A 1 100 ? 35.607 21.777 22.797 1.000 12.122 99 GLN A CA 1
ATOM 815 C C . GLN A 1 100 ? 35.714 20.259 22.974 1.000 11.821 99 GLN A C 1
ATOM 816 O O . GLN A 1 100 ? 35.700 19.511 21.980 1.000 11.231 99 GLN A O 1
ATOM 822 N N . ARG A 1 101 ? 35.820 19.804 24.203 1.000 11.924 100 ARG A N 1
ATOM 823 C CA . ARG A 1 101 ? 35.987 18.380 24.457 1.000 13.038 100 ARG A CA 1
ATOM 824 C C .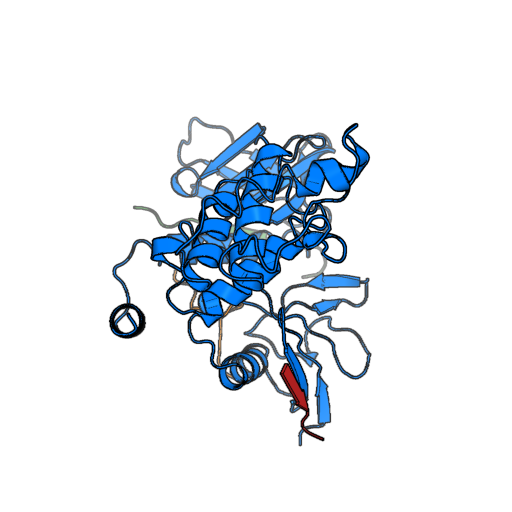 ARG A 1 101 ? 34.740 17.587 24.034 1.000 12.171 100 ARG A C 1
ATOM 825 O O . ARG A 1 101 ? 34.845 16.497 23.461 1.000 11.162 100 ARG A O 1
ATOM 833 N N . LEU A 1 102 ? 33.547 18.106 24.381 1.000 11.819 101 LEU A N 1
ATOM 834 C CA . LEU A 1 102 ? 32.325 17.395 24.011 1.000 11.316 101 LEU A CA 1
ATOM 835 C C . LEU A 1 102 ? 32.192 17.283 22.490 1.000 9.871 101 LEU A C 1
ATOM 836 O O . LEU A 1 102 ? 31.792 16.240 21.984 1.000 9.243 101 LEU A O 1
ATOM 841 N N . PHE A 1 103 ? 32.523 18.349 21.736 1.000 9.508 102 PHE A N 1
ATOM 842 C CA . PHE A 1 103 ? 32.456 18.284 20.282 1.000 8.487 102 PHE A CA 1
ATOM 843 C C . PHE A 1 103 ? 33.491 17.318 19.736 1.000 8.828 102 PHE A C 1
ATOM 844 O O . PHE A 1 103 ? 33.202 16.510 18.878 1.000 7.829 102 PHE A O 1
ATOM 852 N N . PHE A 1 104 ? 34.733 17.412 20.277 1.000 8.359 103 PHE A N 1
ATOM 853 C CA . PHE A 1 104 ? 35.809 16.539 19.865 1.000 9.073 103 PHE A CA 1
ATOM 854 C C . PHE A 1 104 ? 35.383 15.079 19.998 1.000 8.995 103 PHE A C 1
ATOM 855 O O . PHE A 1 104 ? 35.470 14.314 19.035 1.000 9.380 103 PHE A O 1
ATOM 863 N N . LEU A 1 105 ? 34.848 14.688 21.192 1.000 9.052 104 LEU A N 1
ATOM 864 C CA . LEU A 1 105 ? 34.562 13.278 21.378 1.000 9.626 104 LEU A CA 1
ATOM 865 C C . LEU A 1 105 ? 33.428 12.810 20.460 1.000 9.099 104 LEU A C 1
ATOM 866 O O . LEU A 1 105 ? 33.433 11.668 19.963 1.000 9.852 104 LEU A O 1
ATOM 871 N N . GLN A 1 106 ? 32.428 13.665 20.252 1.000 8.237 105 GLN A N 1
ATOM 872 C CA . GLN A 1 106 ? 31.266 13.295 19.431 1.000 7.737 105 GLN A CA 1
ATOM 873 C C . GLN A 1 106 ? 31.713 13.149 17.956 1.000 7.535 105 GLN A C 1
ATOM 874 O O . GLN A 1 106 ? 31.260 12.236 17.279 1.000 7.715 105 GLN A O 1
ATOM 880 N N . VAL A 1 107 ? 32.455 14.151 17.476 1.000 7.804 106 VAL A N 1
ATOM 881 C CA . VAL A 1 107 ? 32.910 14.149 16.098 1.000 7.871 106 VAL A CA 1
ATOM 882 C C . VAL A 1 107 ? 33.851 12.967 15.877 1.000 7.688 106 VAL A C 1
ATOM 883 O O . VAL A 1 107 ? 33.688 12.250 14.888 1.000 7.418 106 VAL A O 1
ATOM 887 N N . LYS A 1 108 ? 34.798 12.731 16.793 1.000 7.422 107 LYS A N 1
ATOM 888 C CA . LYS A 1 108 ? 35.693 11.600 16.694 1.000 8.199 107 LYS A CA 1
ATOM 889 C C . LYS A 1 108 ? 34.921 10.275 16.655 1.000 9.256 107 LYS A C 1
ATOM 890 O O . LYS A 1 108 ? 35.243 9.351 15.875 1.000 9.119 107 LYS A O 1
ATOM 896 N N . GLU A 1 109 ? 33.897 10.156 17.495 1.000 8.889 108 GLU A N 1
ATOM 897 C CA . GLU A 1 109 ? 33.111 8.914 17.453 1.000 9.757 108 GLU A CA 1
ATOM 898 C C . GLU A 1 109 ? 32.497 8.669 16.070 1.000 9.945 108 GLU A C 1
ATOM 899 O O . GLU A 1 109 ? 32.482 7.540 15.552 1.000 10.594 108 GLU A O 1
ATOM 905 N N . GLY A 1 110 ? 31.992 9.739 15.436 1.000 8.857 109 GLY A N 1
ATOM 906 C CA . GLY A 1 110 ? 31.386 9.641 14.120 1.000 9.740 109 GLY A CA 1
ATOM 907 C C . GLY A 1 110 ? 32.392 9.286 13.026 1.000 8.753 109 GLY A C 1
ATOM 908 O O . GLY A 1 110 ? 32.060 8.591 12.062 1.000 11.380 109 GLY A O 1
ATOM 909 N N . ILE A 1 111 ? 33.591 9.844 13.160 1.000 9.712 110 ILE A N 1
ATOM 910 C CA A ILE A 1 111 ? 34.635 9.532 12.182 0.550 9.421 110 ILE A CA 1
ATOM 911 C CA B ILE A 1 111 ? 34.747 9.569 12.273 0.450 9.500 110 ILE A CA 1
ATOM 912 C C . ILE A 1 111 ? 35.062 8.078 12.367 1.000 9.660 110 ILE A C 1
ATOM 913 O O . ILE A 1 111 ? 35.131 7.350 11.379 1.000 9.435 110 ILE A O 1
ATOM 922 N N . LEU A 1 112 ? 35.284 7.629 13.585 1.000 10.268 111 LEU A N 1
ATOM 923 C CA . LEU A 1 112 ? 35.783 6.282 13.794 1.000 10.801 111 LEU A CA 1
ATOM 924 C C . LEU A 1 112 ? 34.685 5.265 13.467 1.000 13.655 111 LEU A C 1
ATOM 925 O O . LEU A 1 112 ? 35.027 4.164 13.043 1.000 13.923 111 LEU A O 1
ATOM 930 N N . ASN A 1 113 ? 33.385 5.644 13.602 1.000 13.132 112 ASN A N 1
ATOM 931 C CA . ASN A 1 113 ? 32.288 4.742 13.290 1.000 15.015 112 ASN A CA 1
ATOM 932 C C . ASN A 1 113 ? 31.856 4.816 11.821 1.000 14.650 112 ASN A C 1
ATOM 933 O O . ASN A 1 113 ? 30.875 4.171 11.382 1.000 15.037 112 ASN A O 1
ATOM 938 N N . ASP A 1 114 ? 32.531 5.644 10.994 1.000 14.120 113 ASP A N 1
ATOM 939 C CA . ASP A 1 114 ? 32.247 5.754 9.565 1.000 16.200 113 ASP A CA 1
ATOM 940 C C . ASP A 1 114 ? 30.895 6.433 9.331 1.000 15.658 113 ASP A C 1
ATOM 941 O O . ASP A 1 114 ? 30.329 6.275 8.256 1.000 17.086 113 ASP A O 1
ATOM 946 N N . ASP A 1 115 ? 30.365 7.184 10.310 1.000 14.147 114 ASP A N 1
ATOM 947 C CA . ASP A 1 115 ? 29.184 8.015 10.094 1.000 13.218 114 ASP A CA 1
ATOM 948 C C . ASP A 1 115 ? 29.557 9.258 9.295 1.000 11.827 114 ASP A C 1
ATOM 949 O O . ASP A 1 115 ? 28.748 9.780 8.514 1.000 14.296 114 ASP A O 1
ATOM 954 N N . ILE A 1 116 ? 30.745 9.786 9.586 1.000 9.901 115 ILE A N 1
ATOM 955 C CA . ILE A 1 116 ? 31.285 10.949 8.895 1.000 9.675 115 ILE A CA 1
ATOM 956 C C . ILE A 1 116 ? 32.466 10.448 8.045 1.000 9.165 115 ILE A C 1
ATOM 957 O O . ILE A 1 116 ? 33.488 10.131 8.623 1.000 9.167 115 ILE A O 1
ATOM 962 N N . TYR A 1 117 ? 32.329 10.471 6.726 1.000 8.859 116 TYR A N 1
ATOM 963 C CA . TYR A 1 117 ? 33.360 9.995 5.822 1.000 8.841 116 TYR A CA 1
ATOM 964 C C . TYR A 1 117 ? 34.604 10.866 6.037 1.000 8.986 116 TYR A C 1
ATOM 965 O O . TYR A 1 117 ? 34.538 12.102 6.187 1.000 8.135 116 TYR A O 1
ATOM 974 N N . CYS A 1 118 ? 35.744 10.178 5.968 1.000 8.990 117 CYS A N 1
ATOM 975 C CA A CYS A 1 118 ? 37.053 10.769 6.037 0.650 9.741 117 CYS A CA 1
ATOM 976 C CA B CYS A 1 118 ? 36.998 10.900 5.802 0.350 9.636 117 CYS A CA 1
ATOM 977 C C . CYS A 1 118 ? 37.961 9.998 5.057 1.000 9.189 117 CYS A C 1
ATOM 978 O O . CYS A 1 118 ? 38.068 8.785 5.311 1.000 10.381 117 CYS A O 1
ATOM 983 N N . PRO A 1 119 ? 38.677 10.625 4.122 1.000 9.805 118 PRO A N 1
ATOM 984 C CA . PRO A 1 119 ? 39.675 9.911 3.335 1.000 9.002 118 PRO A CA 1
ATOM 985 C C . PRO A 1 119 ? 40.845 9.460 4.241 1.000 9.293 118 PRO A C 1
ATOM 986 O O . PRO A 1 119 ? 41.123 10.043 5.305 1.000 9.374 118 PRO A O 1
ATOM 990 N N . PRO A 1 120 ? 41.628 8.439 3.815 1.000 10.176 119 PRO A N 1
ATOM 991 C CA . PRO A 1 120 ? 42.701 7.893 4.663 1.000 10.477 119 PRO A CA 1
ATOM 992 C C . PRO A 1 120 ? 43.723 8.910 5.169 1.000 10.407 119 PRO A C 1
ATOM 993 O O . PRO A 1 120 ? 44.066 8.874 6.326 1.000 10.198 119 PRO A O 1
ATOM 997 N N . GLU A 1 121 ? 44.177 9.826 4.315 1.000 9.594 120 GLU A N 1
ATOM 998 C CA . GLU A 1 121 ? 45.182 10.772 4.753 1.000 9.072 120 GLU A CA 1
ATOM 999 C C . GLU A 1 121 ? 44.651 11.668 5.878 1.000 9.099 120 GLU A C 1
ATOM 1000 O O . GLU A 1 121 ? 45.305 11.865 6.904 1.000 9.101 120 GLU A O 1
ATOM 1006 N N . THR A 1 122 ? 43.392 12.130 5.719 1.000 8.622 121 THR A N 1
ATOM 1007 C CA . THR A 1 122 ? 42.783 12.919 6.785 1.000 8.738 121 THR A CA 1
ATOM 1008 C C . THR A 1 122 ? 42.619 12.099 8.053 1.000 8.886 121 THR A C 1
ATOM 1009 O O . THR A 1 122 ? 42.851 12.607 9.173 1.000 8.367 121 THR A O 1
ATOM 1013 N N . ALA A 1 123 ? 42.267 10.814 7.908 1.000 8.445 122 ALA A N 1
ATOM 1014 C CA . ALA A 1 123 ? 42.102 9.949 9.063 1.000 8.640 122 ALA A CA 1
ATOM 1015 C C . ALA A 1 123 ? 43.398 9.867 9.877 1.000 8.815 122 ALA A C 1
ATOM 1016 O O . ALA A 1 123 ? 43.387 9.877 11.117 1.000 8.750 122 ALA A O 1
ATOM 1018 N N . VAL A 1 124 ? 44.514 9.761 9.133 1.000 9.053 123 VAL A N 1
ATOM 1019 C CA . VAL A 1 124 ? 45.815 9.654 9.737 1.000 8.763 123 VAL A CA 1
ATOM 1020 C C . VAL A 1 124 ? 46.157 10.950 10.458 1.000 9.177 123 VAL A C 1
ATOM 1021 O O . VAL A 1 124 ? 46.617 10.915 11.616 1.000 9.125 123 VAL A O 1
ATOM 1025 N N . LEU A 1 125 ? 45.970 12.089 9.795 1.000 9.010 124 LEU A N 1
ATOM 1026 C CA . LEU A 1 125 ? 46.253 13.338 10.472 1.000 9.584 124 LEU A CA 1
ATOM 1027 C C . LEU A 1 125 ? 45.382 13.517 11.722 1.000 10.119 124 LEU A C 1
ATOM 1028 O O . LEU A 1 125 ? 45.874 13.995 12.754 1.000 9.690 124 LEU A O 1
ATOM 1033 N N . LEU A 1 126 ? 44.053 13.286 11.608 1.000 8.698 125 LEU A N 1
ATOM 1034 C CA . LEU A 1 126 ? 43.182 13.329 12.772 1.000 9.231 125 LEU A CA 1
ATOM 1035 C C . LEU A 1 126 ? 43.692 12.410 13.887 1.000 9.165 125 LEU A C 1
ATOM 1036 O O . LEU A 1 126 ? 43.773 12.839 15.039 1.000 8.752 125 LEU A O 1
ATOM 1041 N N . ALA A 1 127 ? 44.044 11.152 13.583 1.000 9.225 126 ALA A N 1
ATOM 1042 C CA . ALA A 1 127 ? 44.538 10.227 14.604 1.000 9.514 126 ALA A CA 1
ATOM 1043 C C . ALA A 1 127 ? 45.781 10.816 15.280 1.000 10.355 126 ALA A C 1
ATOM 1044 O O . ALA A 1 127 ? 45.918 10.719 16.473 1.000 11.077 126 ALA A O 1
ATOM 1046 N N . SER A 1 128 ? 46.673 11.475 14.524 1.000 10.219 127 SER A N 1
ATOM 1047 C CA . SER A 1 128 ? 47.877 12.046 15.126 1.000 10.731 127 SER A CA 1
ATOM 1048 C C . SER A 1 128 ? 47.554 13.093 16.181 1.000 11.182 127 SER A C 1
ATOM 1049 O O . SER A 1 128 ? 48.300 13.244 17.158 1.000 11.922 127 SER A O 1
ATOM 1052 N N . TYR A 1 129 ? 46.518 13.910 15.978 1.000 10.399 128 TYR A N 1
ATOM 1053 C CA . TYR A 1 129 ? 46.111 14.882 16.964 1.000 10.698 128 TYR A CA 1
ATOM 1054 C C . TYR A 1 129 ? 45.414 14.239 18.163 1.000 11.229 128 TYR A C 1
ATOM 1055 O O . TYR A 1 129 ? 45.624 14.693 19.300 1.000 12.092 128 TYR A O 1
ATOM 1064 N N . ALA A 1 130 ? 44.589 13.204 17.908 1.000 11.144 129 ALA A N 1
ATOM 1065 C CA . ALA A 1 130 ? 43.970 12.459 18.989 1.000 11.370 129 ALA A CA 1
ATOM 1066 C C . ALA A 1 130 ? 45.045 11.839 19.905 1.000 13.054 129 ALA A C 1
ATOM 1067 O O . ALA A 1 130 ? 44.890 11.867 21.115 1.000 14.246 129 ALA A O 1
ATOM 1069 N N . VAL A 1 131 ? 46.085 11.278 19.310 1.000 13.925 130 VAL A N 1
ATOM 1070 C CA . VAL A 1 131 ? 47.240 10.706 19.997 1.000 15.021 130 VAL A CA 1
ATOM 1071 C C . VAL A 1 131 ? 47.968 11.789 20.786 1.000 16.428 130 VAL A C 1
ATOM 1072 O O . VAL A 1 131 ? 48.295 11.528 21.953 1.000 16.097 130 VAL A O 1
ATOM 1076 N N . GLN A 1 132 ? 48.245 12.966 20.203 1.000 14.540 131 GLN A N 1
ATOM 1077 C CA . GLN A 1 132 ? 48.884 14.033 20.978 1.000 16.810 131 GLN A CA 1
ATOM 1078 C C . GLN A 1 132 ? 48.030 14.402 22.199 1.000 18.120 131 GLN A C 1
ATOM 1079 O O . GLN A 1 132 ? 48.561 14.705 23.271 1.000 17.249 131 GLN A O 1
ATOM 1085 N N . SER A 1 133 ? 46.704 14.504 22.007 1.000 16.990 132 SER A N 1
ATOM 1086 C CA . SER A 1 133 ? 45.832 14.856 23.119 1.000 18.346 132 SER A CA 1
ATOM 1087 C C . SER A 1 133 ? 45.849 13.786 24.216 1.000 20.201 132 SER A C 1
ATOM 1088 O O . SER A 1 133 ? 45.932 14.137 25.411 1.000 21.019 132 SER A O 1
ATOM 1091 N N . LYS A 1 134 ? 45.901 12.520 23.848 1.000 20.158 133 LYS A N 1
ATOM 1092 C CA . LYS A 1 134 ? 45.820 11.421 24.795 1.000 23.463 133 LYS A CA 1
ATOM 1093 C C . LYS A 1 134 ? 47.159 11.127 25.487 1.000 26.404 133 LYS A C 1
ATOM 1094 O O . LYS A 1 134 ? 47.204 10.779 26.682 1.000 26.879 133 LYS A O 1
ATOM 1100 N N . TYR A 1 135 ? 48.253 11.191 24.742 1.000 22.952 134 TYR A N 1
ATOM 1101 C CA . TYR A 1 135 ? 49.534 10.670 25.206 1.000 23.388 134 TYR A CA 1
ATOM 1102 C C . TYR A 1 135 ? 50.516 11.784 25.498 1.000 24.871 134 TYR A C 1
ATOM 1103 O O . TYR A 1 135 ? 51.604 11.533 26.037 1.000 25.839 134 TYR A O 1
ATOM 1112 N N . GLY A 1 136 ? 50.163 13.001 25.111 1.000 22.121 135 GLY A N 1
ATOM 1113 C CA . GLY A 1 136 ? 51.117 14.080 25.097 1.000 20.167 135 GLY A CA 1
ATOM 1114 C C . GLY A 1 136 ? 52.227 13.829 24.074 1.000 22.253 135 GLY A C 1
ATOM 1115 O O . GLY A 1 136 ? 52.056 13.060 23.118 1.000 20.340 135 GLY A O 1
ATOM 1116 N N . ASP A 1 137 ? 53.386 14.448 24.340 1.000 23.210 136 ASP A N 1
ATOM 1117 C CA . ASP A 1 137 ? 54.511 14.436 23.420 1.000 25.008 136 ASP A CA 1
ATOM 1118 C C . ASP A 1 137 ? 54.989 13.022 23.134 1.000 27.472 136 ASP A C 1
ATOM 1119 O O . ASP A 1 137 ? 55.019 12.169 24.016 1.000 26.709 136 ASP A O 1
ATOM 1124 N N . PHE A 1 138 ? 55.364 12.793 21.860 1.000 25.326 137 PHE A N 1
ATOM 1125 C CA . PHE A 1 138 ? 56.042 11.562 21.484 1.000 26.248 137 PHE A CA 1
ATOM 1126 C C . PHE A 1 138 ? 57.399 11.533 22.198 1.000 27.560 137 PHE A C 1
ATOM 1127 O O . PHE A 1 138 ? 58.116 12.515 22.122 1.000 28.290 137 PHE A O 1
ATOM 1135 N N . ASN A 1 139 ? 57.737 10.389 22.777 1.000 30.787 138 ASN A N 1
ATOM 1136 C CA . ASN A 1 139 ? 58.931 10.217 23.604 1.000 35.576 138 ASN A CA 1
ATOM 1137 C C . ASN A 1 139 ? 59.564 8.888 23.185 1.000 39.071 138 ASN A C 1
ATOM 1138 O O . ASN A 1 139 ? 59.009 7.832 23.478 1.000 39.955 138 ASN A O 1
ATOM 1143 N N . LYS A 1 140 ? 60.675 8.949 22.431 1.000 48.280 139 LYS A N 1
ATOM 1144 C CA . LYS A 1 140 ? 61.324 7.764 21.875 1.000 57.334 139 LYS A CA 1
ATOM 1145 C C . LYS A 1 140 ? 61.689 6.740 22.968 1.000 57.466 139 LYS A C 1
ATOM 1146 O O . LYS A 1 140 ? 61.718 5.530 22.704 1.000 46.297 139 LYS A O 1
ATOM 1152 N N . GLU A 1 141 ? 61.966 7.242 24.188 1.000 60.608 140 GLU A N 1
ATOM 1153 C CA . GLU A 1 141 ? 62.296 6.429 25.358 1.000 69.871 140 GLU A CA 1
ATOM 1154 C C . GLU A 1 141 ? 61.125 5.535 25.765 1.000 72.522 140 GLU A C 1
ATOM 1155 O O . GLU A 1 141 ? 61.337 4.399 26.196 1.000 72.637 140 GLU A O 1
ATOM 1161 N N . VAL A 1 142 ? 59.903 6.091 25.681 1.000 65.201 141 VAL A N 1
ATOM 1162 C CA . VAL A 1 142 ? 58.701 5.467 26.221 1.000 64.882 141 VAL A CA 1
ATOM 1163 C C . VAL A 1 142 ? 57.869 4.878 25.080 1.000 68.733 141 VAL A C 1
ATOM 1164 O O . VAL A 1 142 ? 57.419 3.733 25.173 1.000 68.980 141 VAL A O 1
ATOM 1168 N N . HIS A 1 143 ? 57.665 5.685 24.021 1.000 59.131 142 HIS A N 1
ATOM 1169 C CA . HIS A 1 143 ? 56.788 5.342 22.911 1.000 51.416 142 HIS A CA 1
ATOM 1170 C C . HIS A 1 143 ? 57.558 4.466 21.925 1.000 52.753 142 HIS A C 1
ATOM 1171 O O . HIS A 1 143 ? 57.944 4.920 20.847 1.000 56.450 142 HIS A O 1
ATOM 1178 N N . LYS A 1 144 ? 57.751 3.205 22.338 1.000 54.972 143 LYS A N 1
ATOM 1179 C CA . LYS A 1 144 ? 58.372 2.165 21.538 1.000 58.136 143 LYS A CA 1
ATOM 1180 C C . LYS A 1 144 ? 57.379 1.689 20.485 1.000 55.838 143 LYS A C 1
ATOM 1181 O O . LYS A 1 144 ? 56.180 1.919 20.624 1.000 52.694 143 LYS A O 1
ATOM 1187 N N . SER A 1 145 ? 57.905 0.965 19.488 1.000 50.781 144 SER A N 1
ATOM 1188 C CA . SER A 1 145 ? 57.115 0.287 18.474 1.000 52.127 144 SER A CA 1
ATOM 1189 C C . SER A 1 145 ? 56.007 -0.566 19.118 1.000 54.358 144 SER A C 1
ATOM 1190 O O . SER A 1 145 ? 56.280 -1.417 19.967 1.000 46.138 144 SER A O 1
ATOM 1193 N N . GLY A 1 146 ? 54.747 -0.295 18.718 1.000 45.762 145 GLY A N 1
ATOM 1194 C CA . GLY A 1 146 ? 53.565 -0.928 19.279 1.000 40.964 145 GLY A CA 1
ATOM 1195 C C . GLY A 1 146 ? 52.840 -0.066 20.322 1.000 39.228 145 GLY A C 1
ATOM 1196 O O . GLY A 1 146 ? 51.822 -0.500 20.854 1.000 40.090 145 GLY A O 1
ATOM 1197 N N . TYR A 1 147 ? 53.326 1.159 20.590 1.000 36.768 146 TYR A N 1
ATOM 1198 C CA . TYR A 1 147 ? 52.758 2.009 21.630 1.000 37.959 146 TYR A CA 1
ATOM 1199 C C . TYR A 1 147 ? 51.295 2.376 21.347 1.000 38.153 146 TYR A C 1
ATOM 1200 O O . TYR A 1 147 ? 50.564 2.767 22.267 1.000 38.969 146 TYR A O 1
ATOM 1209 N N . LEU A 1 148 ? 50.858 2.241 20.086 1.000 37.700 147 LEU A N 1
ATOM 1210 C CA . LEU A 1 148 ? 49.494 2.598 19.693 1.000 36.598 147 LEU A CA 1
ATOM 1211 C C . LEU A 1 148 ? 48.595 1.374 19.463 1.000 39.940 147 LEU A C 1
ATOM 1212 O O . LEU A 1 148 ? 47.428 1.532 19.059 1.000 35.153 147 LEU A O 1
ATOM 1217 N N . ALA A 1 149 ? 49.123 0.173 19.754 1.000 39.970 148 ALA A N 1
ATOM 1218 C CA . ALA A 1 149 ? 48.510 -1.096 19.368 1.000 46.047 148 ALA A CA 1
ATOM 1219 C C . ALA A 1 149 ? 47.134 -1.324 20.007 1.000 44.856 148 ALA A C 1
ATOM 1220 O O . ALA A 1 149 ? 46.297 -1.991 19.404 1.000 51.012 148 ALA A O 1
ATOM 1222 N N . GLY A 1 150 ? 46.882 -0.800 21.214 1.000 45.314 149 GLY A N 1
ATOM 1223 C CA . GLY A 1 150 ? 45.584 -1.003 21.856 1.000 47.729 149 GLY A CA 1
ATOM 1224 C C . GLY A 1 150 ? 44.455 -0.140 21.272 1.000 52.785 149 GLY A C 1
ATOM 1225 O O . GLY A 1 150 ? 43.273 -0.502 21.345 1.000 49.958 149 GLY A O 1
ATOM 1226 N N . ASP A 1 151 ? 44.829 1.009 20.685 1.000 47.203 150 ASP A N 1
ATOM 1227 C CA . ASP A 1 151 ? 43.925 2.147 20.555 1.000 41.787 150 ASP A CA 1
ATOM 1228 C C . ASP A 1 151 ? 43.057 1.941 19.323 1.000 33.826 150 ASP A C 1
ATOM 1229 O O . ASP A 1 151 ? 43.495 1.294 18.392 1.000 33.912 150 ASP A O 1
ATOM 1234 N N . LYS A 1 152 ? 41.836 2.481 19.333 1.000 29.314 151 LYS A N 1
ATOM 1235 C CA . LYS A 1 152 ? 41.064 2.625 18.113 1.000 27.976 151 LYS A CA 1
ATOM 1236 C C . LYS A 1 152 ? 41.317 4.025 17.548 1.000 22.387 151 LYS A C 1
ATOM 1237 O O . LYS A 1 152 ? 40.846 5.046 18.093 1.000 20.092 151 LYS A O 1
ATOM 1243 N N . LEU A 1 153 ? 42.088 4.063 16.450 1.000 19.013 152 LEU A N 1
ATOM 1244 C CA . LEU A 1 153 ? 42.596 5.339 15.936 1.000 17.126 152 LEU A CA 1
ATOM 1245 C C . LEU A 1 153 ? 42.086 5.694 14.549 1.000 14.878 152 LEU A C 1
ATOM 1246 O O . LEU A 1 153 ? 42.025 6.902 14.221 1.000 13.879 152 LEU A O 1
ATOM 1251 N N . LEU A 1 154 ? 41.688 4.685 13.757 1.000 14.164 153 LEU A N 1
ATOM 1252 C CA . LEU A 1 154 ? 41.264 4.931 12.376 1.000 13.660 153 LEU A CA 1
ATOM 1253 C C . LEU A 1 154 ? 39.898 4.292 12.128 1.000 15.051 153 LEU A C 1
ATOM 1254 O O . LEU A 1 154 ? 39.563 3.278 12.781 1.000 16.321 153 LEU A O 1
ATOM 1259 N N . PRO A 1 155 ? 39.105 4.852 11.191 1.000 14.044 154 PRO A N 1
ATOM 1260 C CA . PRO A 1 155 ? 37.871 4.207 10.736 1.000 14.365 154 PRO A CA 1
ATOM 1261 C C . PRO A 1 155 ? 38.116 2.774 10.250 1.000 20.846 154 PRO A C 1
ATOM 1262 O O . PRO A 1 155 ? 39.080 2.509 9.559 1.000 16.866 154 PRO A O 1
ATOM 1266 N N . GLN A 1 156 ? 37.224 1.811 10.546 1.000 23.824 155 GLN A N 1
ATOM 1267 C CA . GLN A 1 156 ? 37.379 0.471 9.972 1.000 26.886 155 GLN A CA 1
ATOM 1268 C C . GLN A 1 156 ? 37.446 0.459 8.438 1.000 27.802 155 GLN A C 1
ATOM 1269 O O . GLN A 1 156 ? 38.176 -0.316 7.831 1.000 28.042 155 GLN A O 1
ATOM 1275 N N . ARG A 1 157 ? 36.698 1.322 7.780 1.000 26.556 156 ARG A N 1
ATOM 1276 C CA . ARG A 1 157 ? 36.779 1.391 6.335 1.000 29.815 156 ARG A CA 1
ATOM 1277 C C . ARG A 1 157 ? 38.215 1.612 5.849 1.000 29.004 156 ARG A C 1
ATOM 1278 O O . ARG A 1 157 ? 38.659 1.045 4.850 1.000 28.345 156 ARG A O 1
ATOM 1286 N N . VAL A 1 158 ? 38.958 2.509 6.512 1.000 23.047 157 VAL A N 1
ATOM 1287 C CA . VAL A 1 158 ? 40.350 2.773 6.174 1.000 22.301 157 VAL A CA 1
ATOM 1288 C C . VAL A 1 158 ? 41.219 1.541 6.453 1.000 26.930 157 VAL A C 1
ATOM 1289 O O . VAL A 1 158 ? 42.168 1.282 5.717 1.000 26.021 157 VAL A O 1
ATOM 1293 N N . LEU A 1 159 ? 40.929 0.786 7.513 1.000 27.208 158 LEU A N 1
ATOM 1294 C CA . LEU A 1 159 ? 41.662 -0.443 7.796 1.000 34.764 158 LEU A CA 1
ATOM 1295 C C . LEU A 1 159 ? 41.199 -1.558 6.843 1.000 34.755 158 LEU A C 1
ATOM 1296 O O . LEU A 1 159 ? 41.996 -2.361 6.403 1.000 39.768 158 LEU A O 1
ATOM 1301 N N . GLU A 1 160 ? 39.910 -1.635 6.518 1.000 45.130 159 GLU A N 1
ATOM 1302 C CA . GLU A 1 160 ? 39.450 -2.705 5.640 1.000 53.351 159 GLU A CA 1
ATOM 1303 C C . GLU A 1 160 ? 40.087 -2.542 4.259 1.000 56.074 159 GLU A C 1
ATOM 1304 O O . GLU A 1 160 ? 40.721 -3.452 3.732 1.000 56.368 159 GLU A O 1
ATOM 1310 N N . GLN A 1 161 ? 39.928 -1.344 3.693 1.000 53.452 160 GLN A N 1
ATOM 1311 C CA . GLN A 1 161 ? 39.996 -1.173 2.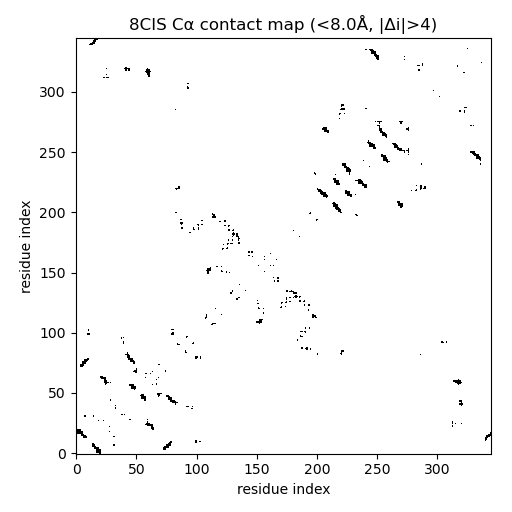253 1.000 60.571 160 GLN A CA 1
ATOM 1312 C C . GLN A 1 161 ? 41.447 -1.220 1.761 1.000 59.591 160 GLN A C 1
ATOM 1313 O O . GLN A 1 161 ? 41.693 -1.298 0.562 1.000 59.384 160 GLN A O 1
ATOM 1319 N N . HIS A 1 162 ? 42.422 -1.193 2.671 1.000 57.480 161 HIS A N 1
ATOM 1320 C CA . HIS A 1 162 ? 43.780 -0.881 2.257 1.000 59.199 161 HIS A CA 1
ATOM 1321 C C . HIS A 1 162 ? 44.671 -2.100 2.531 1.000 73.315 161 HIS A C 1
ATOM 1322 O O . HIS A 1 162 ? 44.216 -3.103 3.092 1.000 72.581 161 HIS A O 1
ATOM 1329 N N . LYS A 1 163 ? 45.928 -2.022 2.059 1.000 76.060 162 LYS A N 1
ATOM 1330 C CA . LYS A 1 163 ? 46.847 -3.153 2.052 1.000 73.425 162 LYS A CA 1
ATOM 1331 C C . LYS A 1 163 ? 48.070 -2.848 2.916 1.000 67.790 162 LYS A C 1
ATOM 1332 O O . LYS A 1 163 ? 49.093 -3.512 2.773 1.000 73.757 162 LYS A O 1
ATOM 1338 N N . LEU A 1 164 ? 47.965 -1.827 3.782 1.000 58.990 163 LEU A N 1
ATOM 1339 C CA . LEU A 1 164 ? 48.801 -1.731 4.970 1.000 50.317 163 LEU A CA 1
ATOM 1340 C C . LEU A 1 164 ? 48.294 -2.710 6.026 1.000 47.067 163 LEU A C 1
ATOM 1341 O O . LEU A 1 164 ? 47.118 -3.057 6.035 1.000 47.737 163 LEU A O 1
ATOM 1346 N N . ASN A 1 165 ? 49.233 -3.186 6.862 1.000 47.466 164 ASN A N 1
ATOM 1347 C CA A ASN A 1 165 ? 48.921 -3.909 8.077 0.550 45.255 164 ASN A CA 1
ATOM 1348 C CA B ASN A 1 165 ? 48.939 -3.918 8.083 0.450 46.465 164 ASN A CA 1
ATOM 1349 C C . ASN A 1 165 ? 48.798 -2.871 9.188 1.000 48.480 164 ASN A C 1
ATOM 1350 O O . ASN A 1 165 ? 48.895 -1.674 8.916 1.000 46.101 164 ASN A O 1
ATOM 1359 N N . LYS A 1 166 ? 48.591 -3.326 10.431 1.000 50.394 165 LYS A N 1
ATOM 1360 C CA . LYS A 1 166 ? 48.393 -2.430 11.563 1.000 52.130 165 LYS A CA 1
ATOM 1361 C C . LYS A 1 166 ? 49.693 -1.791 12.064 1.000 48.040 165 LYS A C 1
ATOM 1362 O O . LYS A 1 166 ? 49.656 -0.696 12.625 1.000 36.673 165 LYS A O 1
ATOM 1368 N N . ASP A 1 167 ? 50.842 -2.464 11.903 1.000 45.032 166 ASP A N 1
ATOM 1369 C CA . ASP A 1 167 ? 52.124 -1.840 12.224 1.000 46.586 166 ASP A CA 1
ATOM 1370 C C . ASP A 1 167 ? 52.406 -0.659 11.291 1.000 36.473 166 ASP A C 1
ATOM 1371 O O . ASP A 1 167 ? 52.896 0.390 11.714 1.000 31.205 166 ASP A O 1
ATOM 1376 N N . GLN A 1 168 ? 52.049 -0.847 10.023 1.000 32.369 167 GLN A N 1
ATOM 1377 C CA . GLN A 1 168 ? 52.282 0.169 9.010 1.000 29.466 167 GLN A CA 1
ATOM 1378 C C . GLN A 1 168 ? 51.356 1.359 9.240 1.000 25.140 167 GLN A C 1
ATOM 1379 O O . GLN A 1 168 ? 51.774 2.495 9.095 1.000 20.021 167 GLN A O 1
ATOM 1385 N N . TRP A 1 169 ? 50.121 1.079 9.681 1.000 24.682 168 TRP A N 1
ATOM 1386 C CA . TRP A 1 169 ? 49.225 2.157 10.076 1.000 22.945 168 TRP A CA 1
ATOM 1387 C C . TRP A 1 169 ? 49.761 2.945 11.257 1.000 20.125 168 TRP A C 1
ATOM 1388 O O . TRP A 1 169 ? 49.670 4.162 11.217 1.000 17.903 168 TRP A O 1
ATOM 1399 N N . GLU A 1 170 ? 50.331 2.274 12.276 1.000 22.488 169 GLU A N 1
ATOM 1400 C CA . GLU A 1 170 ? 50.903 2.983 13.414 1.000 23.394 169 GLU A CA 1
ATOM 1401 C C . GLU A 1 170 ? 52.024 3.919 12.989 1.000 22.857 169 GLU A C 1
ATOM 1402 O O . GLU A 1 170 ? 52.095 5.020 13.510 1.000 23.311 169 GLU A O 1
ATOM 1408 N N . GLU A 1 171 ? 52.887 3.477 12.059 1.000 22.626 170 GLU A N 1
ATOM 1409 C CA . GLU A 1 171 ? 53.988 4.273 11.541 1.000 24.234 170 GLU A CA 1
ATOM 1410 C C . GLU A 1 171 ? 53.443 5.510 10.820 1.000 22.358 170 GLU A C 1
ATOM 1411 O O . GLU A 1 171 ? 54.012 6.596 10.965 1.000 21.082 170 GLU A O 1
ATOM 1417 N N . ARG A 1 172 ? 52.359 5.332 10.040 1.000 17.430 171 ARG A N 1
ATOM 1418 C CA A ARG A 1 172 ? 51.697 6.446 9.371 0.600 16.648 171 ARG A CA 1
ATOM 1419 C CA B ARG A 1 172 ? 51.749 6.471 9.364 0.400 16.379 171 ARG A CA 1
ATOM 1420 C C . ARG A 1 172 ? 51.367 7.532 10.394 1.000 16.403 171 ARG A C 1
ATOM 1421 O O . ARG A 1 172 ? 51.610 8.716 10.199 1.000 15.518 171 ARG A O 1
ATOM 1436 N N . ILE A 1 173 ? 50.792 7.116 11.530 1.000 14.988 172 ILE A N 1
ATOM 1437 C CA . ILE A 1 173 ? 50.323 8.063 12.545 1.000 15.170 172 ILE A CA 1
ATOM 1438 C C . ILE A 1 173 ? 51.494 8.622 13.368 1.000 15.097 172 ILE A C 1
ATOM 1439 O O . ILE A 1 173 ? 51.521 9.824 13.673 1.000 14.763 172 ILE A O 1
ATOM 1444 N N . GLN A 1 174 ? 52.441 7.727 13.754 1.000 17.677 173 GLN A N 1
ATOM 1445 C CA A GLN A 1 174 ? 53.593 8.056 14.586 0.500 17.980 173 GLN A CA 1
ATOM 1446 C CA B GLN A 1 174 ? 53.560 8.113 14.612 0.500 17.582 173 GLN A CA 1
ATOM 1447 C C . GLN A 1 174 ? 54.352 9.269 14.026 1.000 16.255 173 GLN A C 1
ATOM 1448 O O . GLN A 1 174 ? 54.784 10.149 14.774 1.000 16.212 173 GLN A O 1
ATOM 1459 N N . VAL A 1 175 ? 54.594 9.271 12.702 1.000 16.446 174 VAL A N 1
ATOM 1460 C CA . VAL A 1 175 ? 55.419 10.342 12.166 1.000 15.335 174 VAL A CA 1
ATOM 1461 C C . VAL A 1 175 ? 54.775 11.684 12.403 1.000 15.486 174 VAL A C 1
ATOM 1462 O O . VAL A 1 175 ? 55.437 12.677 12.670 1.000 15.258 174 VAL A O 1
ATOM 1466 N N . TRP A 1 176 ? 53.432 11.746 12.256 1.000 13.036 175 TRP A N 1
ATOM 1467 C CA . TRP A 1 176 ? 52.750 13.006 12.525 1.000 12.470 175 TRP A CA 1
ATOM 1468 C C . TRP A 1 176 ? 52.655 13.302 14.022 1.000 13.699 175 TRP A C 1
ATOM 1469 O O . TRP A 1 176 ? 52.697 14.458 14.373 1.000 14.203 175 TRP A O 1
ATOM 1480 N N . HIS A 1 177 ? 52.487 12.269 14.859 1.000 13.991 176 HIS A N 1
ATOM 1481 C CA . HIS A 1 177 ? 52.522 12.464 16.302 1.000 15.252 176 HIS A CA 1
ATOM 1482 C C . HIS A 1 177 ? 53.820 13.200 16.686 1.000 16.667 176 HIS A C 1
ATOM 1483 O O . HIS A 1 177 ? 53.817 14.189 17.423 1.000 15.653 176 HIS A O 1
ATOM 1490 N N . GLU A 1 178 ? 54.939 12.712 16.144 1.000 19.125 177 GLU A N 1
ATOM 1491 C CA A GLU A 1 178 ? 56.237 13.305 16.458 0.600 20.494 177 GLU A CA 1
ATOM 1492 C CA B GLU A 1 178 ? 56.236 13.312 16.469 0.400 19.870 177 GLU A CA 1
ATOM 1493 C C . GLU A 1 178 ? 56.302 14.767 16.000 1.000 20.791 177 GLU A C 1
ATOM 1494 O O . GLU A 1 178 ? 56.943 15.598 16.656 1.000 21.375 177 GLU A O 1
ATOM 1505 N N . GLU A 1 179 ? 55.660 15.096 14.850 1.000 18.075 178 GLU A N 1
ATOM 1506 C CA . GLU A 1 179 ? 55.609 16.477 14.381 1.000 19.304 178 GLU A CA 1
ATOM 1507 C C . GLU A 1 179 ? 54.930 17.434 15.348 1.000 19.741 178 GLU A C 1
ATOM 1508 O O . GLU A 1 179 ? 55.131 18.644 15.230 1.000 21.535 178 GLU A O 1
ATOM 1514 N N . HIS A 1 180 ? 54.007 16.948 16.198 1.000 18.588 179 HIS A N 1
ATOM 1515 C CA . HIS A 1 180 ? 53.238 17.839 17.070 1.000 17.456 179 HIS A CA 1
ATOM 1516 C C . HIS A 1 180 ? 53.928 18.092 18.419 1.000 19.916 179 HIS A C 1
ATOM 1517 O O . HIS A 1 180 ? 53.342 18.667 19.330 1.000 18.460 179 HIS A O 1
ATOM 1524 N N . ARG A 1 181 ? 55.205 17.681 18.537 1.000 21.218 180 ARG A N 1
ATOM 1525 C CA . ARG A 1 181 ? 55.893 17.801 19.816 1.000 23.513 180 ARG A CA 1
ATOM 1526 C C . ARG A 1 181 ? 55.799 19.236 20.328 1.000 20.219 180 ARG A C 1
ATOM 1527 O O . ARG A 1 181 ? 56.035 20.187 19.582 1.000 23.733 180 ARG A O 1
ATOM 1535 N N . GLY A 1 182 ? 55.430 19.389 21.598 1.000 22.315 181 GLY A N 1
ATOM 1536 C CA . GLY A 1 182 ? 55.304 20.714 22.200 1.000 23.924 181 GLY A CA 1
ATOM 1537 C C . GLY A 1 182 ? 53.882 21.261 22.218 1.000 27.252 181 GLY A C 1
ATOM 1538 O O . GLY A 1 182 ? 53.604 22.258 22.896 1.000 27.982 181 GLY A O 1
ATOM 1539 N N . MET A 1 183 ? 52.984 20.630 21.433 1.000 22.266 182 MET A N 1
ATOM 1540 C CA . MET A 1 183 ? 51.588 21.063 21.414 1.000 22.027 182 MET A CA 1
ATOM 1541 C C . MET A 1 183 ? 50.860 20.692 22.707 1.000 20.426 182 MET A C 1
ATOM 1542 O O . MET A 1 183 ? 50.860 19.527 23.120 1.000 21.224 182 MET A O 1
ATOM 1547 N N . LEU A 1 184 ? 50.168 21.673 23.297 1.000 20.411 183 LEU A N 1
ATOM 1548 C CA . LEU A 1 184 ? 49.280 21.461 24.432 1.000 21.878 183 LEU A CA 1
ATOM 1549 C C . LEU A 1 184 ? 48.151 20.508 24.013 1.000 22.414 183 LEU A C 1
ATOM 1550 O O . LEU A 1 184 ? 47.669 20.567 22.875 1.000 19.416 183 LEU A O 1
ATOM 1555 N N . ARG A 1 185 ? 47.791 19.605 24.927 1.000 20.371 184 ARG A N 1
ATOM 1556 C CA . ARG A 1 185 ? 46.795 18.590 24.631 1.000 22.688 184 ARG A CA 1
ATOM 1557 C C . ARG A 1 185 ? 45.504 19.266 24.153 1.000 22.086 184 ARG A C 1
ATOM 1558 O O . ARG A 1 185 ? 44.867 18.791 23.212 1.000 18.481 184 ARG A O 1
ATOM 1566 N N . GLU A 1 186 ? 45.098 20.365 24.789 1.000 20.540 185 GLU A N 1
ATOM 1567 C CA . GLU A 1 186 ? 43.885 21.062 24.361 1.000 22.973 185 GLU A CA 1
ATOM 1568 C C . GLU A 1 186 ? 43.999 21.680 22.970 1.000 20.696 185 GLU A C 1
ATOM 1569 O O . GLU A 1 186 ? 43.000 21.874 22.243 1.000 18.307 185 GLU A O 1
ATOM 1575 N N . ASP A 1 187 ? 45.213 22.076 22.565 1.000 18.254 186 ASP A N 1
ATOM 1576 C CA . ASP A 1 187 ? 45.398 22.670 21.245 1.000 19.881 186 ASP A CA 1
ATOM 1577 C C . ASP A 1 187 ? 45.313 21.568 20.192 1.000 16.853 186 ASP A C 1
ATOM 1578 O O . ASP A 1 187 ? 44.883 21.833 19.062 1.000 16.702 186 ASP A O 1
ATOM 1583 N N . ALA A 1 188 ? 45.738 20.344 20.565 1.000 15.762 187 ALA A N 1
ATOM 1584 C CA . ALA A 1 188 ? 45.628 19.185 19.686 1.000 15.641 187 ALA A CA 1
ATOM 1585 C C . ALA A 1 188 ? 44.147 18.874 19.430 1.000 14.439 187 ALA A C 1
ATOM 1586 O O . ALA A 1 188 ? 43.803 18.504 18.316 1.000 16.064 187 ALA A O 1
ATOM 1588 N N . VAL A 1 189 ? 43.305 19.020 20.463 1.000 14.763 188 VAL A N 1
ATOM 1589 C CA . VAL A 1 189 ? 41.855 18.786 20.290 1.000 14.913 188 VAL A CA 1
ATOM 1590 C C . VAL A 1 189 ? 41.287 19.848 19.345 1.000 15.793 188 VAL A C 1
ATOM 1591 O O . VAL A 1 189 ? 40.463 19.544 18.453 1.000 14.420 188 VAL A O 1
ATOM 1595 N N . LEU A 1 190 ? 41.721 21.108 19.489 1.000 15.922 189 LEU A N 1
ATOM 1596 C CA . LEU A 1 190 ? 41.262 22.153 18.576 1.000 16.637 189 LEU A CA 1
ATOM 1597 C C . LEU A 1 190 ? 41.724 21.891 17.133 1.000 17.706 189 LEU A C 1
ATOM 1598 O O . LEU A 1 190 ? 40.940 22.115 16.185 1.000 14.652 189 LEU A O 1
ATOM 1603 N N . GLU A 1 191 ? 42.961 21.401 16.943 1.000 13.497 190 GLU A N 1
ATOM 1604 C CA . GLU A 1 191 ? 43.488 21.125 15.625 1.000 14.872 190 GLU A CA 1
ATOM 1605 C C . GLU A 1 191 ? 42.715 19.975 14.993 1.000 11.486 190 GLU A C 1
ATOM 1606 O O . GLU A 1 191 ? 42.462 20.032 13.809 1.000 12.148 190 GLU A O 1
ATOM 1612 N N . TYR A 1 192 ? 42.352 18.966 15.780 1.000 10.621 191 TYR A N 1
ATOM 1613 C CA . TYR A 1 192 ? 41.486 17.880 15.325 1.000 10.192 191 TYR A CA 1
ATOM 1614 C C . TYR A 1 192 ? 40.215 18.479 14.743 1.000 9.662 191 TYR A C 1
ATOM 1615 O O . TYR A 1 192 ? 39.812 18.150 13.606 1.000 9.750 191 TYR A O 1
ATOM 1624 N N . LEU A 1 193 ? 39.518 19.319 15.530 1.000 9.788 192 LEU A N 1
ATOM 1625 C CA . LEU A 1 193 ? 38.245 19.877 15.091 1.000 10.112 192 LEU A CA 1
ATOM 1626 C C . LEU A 1 193 ? 38.379 20.779 13.872 1.000 10.371 192 LEU A C 1
ATOM 1627 O O . LEU A 1 193 ? 37.510 20.806 12.995 1.000 9.622 192 LEU A O 1
ATOM 1632 N N . LYS A 1 194 ? 39.479 21.545 13.813 1.000 10.883 193 LYS A N 1
ATOM 1633 C CA . LYS A 1 194 ? 39.748 22.363 12.621 1.000 11.632 193 LYS A CA 1
ATOM 1634 C C . LYS A 1 194 ? 39.829 21.551 11.329 1.000 11.181 193 LYS A C 1
ATOM 1635 O O . LYS A 1 194 ? 39.357 21.976 10.278 1.000 11.379 193 LYS A O 1
ATOM 1641 N N . ILE A 1 195 ? 40.457 20.388 11.388 1.000 10.197 194 ILE A N 1
ATOM 1642 C CA . ILE A 1 195 ? 40.519 19.513 10.234 1.000 10.214 194 ILE A CA 1
ATOM 1643 C C . ILE A 1 195 ? 39.136 18.926 9.944 1.000 8.668 194 ILE A C 1
ATOM 1644 O O . ILE A 1 195 ? 38.589 18.973 8.788 1.000 9.136 194 ILE A O 1
ATOM 1649 N N . ALA A 1 196 ? 38.480 18.419 11.010 1.000 8.152 195 ALA A N 1
ATOM 1650 C CA . ALA A 1 196 ? 37.212 17.693 10.827 1.000 8.300 195 ALA A CA 1
ATOM 1651 C C . ALA A 1 196 ? 36.121 18.583 10.283 1.000 7.689 195 ALA A C 1
ATOM 1652 O O . ALA A 1 196 ? 35.291 18.127 9.490 1.000 8.086 195 ALA A O 1
ATOM 1654 N N . GLN A 1 197 ? 36.136 19.866 10.633 1.000 8.655 196 GLN A N 1
ATOM 1655 C CA . GLN A 1 197 ? 35.005 20.728 10.255 1.000 9.635 196 GLN A CA 1
ATOM 1656 C C . GLN A 1 197 ? 34.953 21.039 8.777 1.000 10.090 196 GLN A C 1
ATOM 1657 O O . GLN A 1 197 ? 33.904 21.481 8.278 1.000 10.522 196 GLN A O 1
ATOM 1663 N N . ASP A 1 198 ? 36.047 20.699 8.025 1.000 10.359 197 ASP A N 1
ATOM 1664 C CA . ASP A 1 198 ? 36.090 20.872 6.583 1.000 11.377 197 ASP A CA 1
ATOM 1665 C C . ASP A 1 198 ? 35.650 19.610 5.838 1.000 10.704 197 ASP A C 1
ATOM 1666 O O . ASP A 1 198 ? 35.575 19.580 4.610 1.000 11.724 197 ASP A O 1
ATOM 1671 N N . LEU A 1 199 ? 35.341 18.522 6.534 1.000 8.524 198 LEU A N 1
ATOM 1672 C CA . LEU A 1 199 ? 34.850 17.337 5.868 1.000 8.480 198 LEU A CA 1
ATOM 1673 C C . LEU A 1 199 ? 33.441 17.569 5.306 1.000 8.355 198 LEU A C 1
ATOM 1674 O O . LEU A 1 199 ? 32.612 18.260 5.941 1.000 8.406 198 LEU A O 1
ATOM 1679 N N . GLU A 1 200 ? 33.173 16.962 4.141 1.000 8.941 199 GLU A N 1
ATOM 1680 C CA . GLU A 1 200 ? 31.905 17.161 3.425 1.000 9.629 199 GLU A CA 1
ATOM 1681 C C . GLU A 1 200 ? 30.714 16.757 4.314 1.000 8.832 199 GLU A C 1
ATOM 1682 O O . GLU A 1 200 ? 29.630 17.336 4.151 1.000 8.912 199 GLU A O 1
ATOM 1688 N N . MET A 1 201 ? 30.825 15.701 5.093 1.000 7.865 200 MET A N 1
ATOM 1689 C CA . MET A 1 201 ? 29.711 15.213 5.908 1.000 8.088 200 MET A CA 1
ATOM 1690 C C . MET A 1 201 ? 29.621 15.867 7.285 1.000 7.378 200 MET A C 1
ATOM 1691 O O . MET A 1 201 ? 28.701 15.575 8.068 1.000 7.292 200 MET A O 1
ATOM 1696 N N . TYR A 1 202 ? 30.635 16.695 7.649 1.000 7.308 201 TYR A N 1
ATOM 1697 C CA . TYR A 1 202 ? 30.647 17.205 9.006 1.000 7.415 201 TYR A CA 1
ATOM 1698 C C . TYR A 1 202 ? 29.458 18.156 9.204 1.000 6.945 201 TYR A C 1
ATOM 1699 O O . TYR A 1 202 ? 29.262 19.014 8.354 1.000 7.259 201 TYR A O 1
ATOM 1708 N N . GLY A 1 203 ? 28.714 17.976 10.299 1.000 7.568 202 GLY A N 1
ATOM 1709 C CA . GLY A 1 203 ? 27.625 18.871 10.652 1.000 7.756 202 GLY A CA 1
ATOM 1710 C C . GLY A 1 203 ? 26.406 18.821 9.752 1.000 7.795 202 GLY A C 1
ATOM 1711 O O . GLY A 1 203 ? 25.494 19.682 9.827 1.000 10.417 202 GLY A O 1
ATOM 1712 N N . VAL A 1 204 ? 26.319 17.751 8.970 1.000 7.564 203 VAL A N 1
ATOM 1713 C CA . VAL A 1 204 ? 25.192 17.568 8.076 1.000 7.350 203 VAL A CA 1
ATOM 1714 C C . VAL A 1 204 ? 24.193 16.570 8.658 1.000 8.536 203 VAL A C 1
ATOM 1715 O O . VAL A 1 204 ? 24.543 15.432 8.979 1.000 8.400 203 VAL A O 1
ATOM 1719 N N . ASN A 1 205 ? 22.893 16.981 8.671 1.000 8.549 204 ASN A N 1
ATOM 1720 C CA . ASN A 1 205 ? 21.795 16.112 9.107 1.000 8.892 204 ASN A CA 1
ATOM 1721 C C . ASN A 1 205 ? 21.125 15.636 7.851 1.000 8.063 204 ASN A C 1
ATOM 1722 O O . ASN A 1 205 ? 20.582 16.463 7.090 1.000 9.005 204 ASN A O 1
ATOM 1727 N N . TYR A 1 206 ? 21.151 14.336 7.606 1.000 7.875 205 TYR A N 1
ATOM 1728 C CA . TYR A 1 206 ? 20.573 13.762 6.408 1.000 8.431 205 TYR A CA 1
ATOM 1729 C C . TYR A 1 206 ? 19.171 13.202 6.656 1.000 8.269 205 TYR A C 1
ATOM 1730 O O . TYR A 1 206 ? 18.889 12.558 7.670 1.000 8.589 205 TYR A O 1
ATOM 1739 N N . PHE A 1 207 ? 18.282 13.456 5.693 1.000 8.844 206 PHE A N 1
ATOM 1740 C CA . PHE A 1 207 ? 16.936 12.881 5.624 1.000 9.840 206 PHE A CA 1
ATOM 1741 C C . PHE A 1 207 ? 16.726 12.227 4.266 1.000 9.447 206 PHE A C 1
ATOM 1742 O O . PHE A 1 207 ? 16.973 12.816 3.184 1.000 9.637 206 PHE A O 1
ATOM 1750 N N . SER A 1 208 ? 16.204 10.981 4.278 1.000 10.410 207 SER A N 1
ATOM 1751 C CA . SER A 1 208 ? 15.707 10.361 3.066 1.000 11.356 207 SER A CA 1
ATOM 1752 C C . SER A 1 208 ? 14.486 11.124 2.531 1.000 11.633 207 SER A C 1
ATOM 1753 O O . SER A 1 208 ? 13.567 11.413 3.287 1.000 12.696 207 SER A O 1
ATOM 1756 N N . ILE A 1 209 ? 14.572 11.538 1.275 1.000 10.956 208 ILE A N 1
ATOM 1757 C CA . ILE A 1 209 ? 13.465 12.172 0.560 1.000 11.097 208 ILE A CA 1
ATOM 1758 C C . ILE A 1 209 ? 13.283 11.586 -0.838 1.000 12.265 208 ILE A C 1
ATOM 1759 O O . ILE A 1 209 ? 14.078 10.816 -1.377 1.000 11.613 208 ILE A O 1
ATOM 1764 N N . LYS A 1 210 ? 12.132 11.976 -1.448 1.000 12.737 209 LYS A N 1
ATOM 1765 C CA . LYS A 1 210 ? 11.941 11.792 -2.873 1.000 14.522 209 LYS A CA 1
ATOM 1766 C C . LYS A 1 210 ? 11.568 13.076 -3.595 1.000 14.452 209 LYS A C 1
ATOM 1767 O O . LYS A 1 210 ? 11.042 14.041 -3.043 1.000 12.788 209 LYS A O 1
ATOM 1773 N N . ASN A 1 211 ? 11.848 13.072 -4.893 1.000 14.989 210 ASN A N 1
ATOM 1774 C CA . ASN A 1 211 ? 11.394 14.159 -5.743 1.000 18.206 210 ASN A CA 1
ATOM 1775 C C . ASN A 1 211 ? 9.989 13.848 -6.303 1.000 19.115 210 ASN A C 1
ATOM 1776 O O . ASN A 1 211 ? 9.334 12.836 -5.970 1.000 17.479 210 ASN A O 1
ATOM 1781 N N . LYS A 1 212 ? 9.512 14.787 -7.127 1.000 22.560 211 LYS A N 1
ATOM 1782 C CA . LYS A 1 212 ? 8.137 14.697 -7.622 1.000 27.108 211 LYS A CA 1
ATOM 1783 C C . LYS A 1 212 ? 7.923 13.491 -8.551 1.000 28.710 211 LYS A C 1
ATOM 1784 O O . LYS A 1 212 ? 6.782 13.083 -8.767 1.000 27.249 211 LYS A O 1
ATOM 1790 N N . LYS A 1 213 ? 8.971 12.839 -9.060 1.000 26.213 212 LYS A N 1
ATOM 1791 C CA . LYS A 1 213 ? 8.780 11.624 -9.846 1.000 28.045 212 LYS A CA 1
ATOM 1792 C C . LYS A 1 213 ? 8.954 10.383 -8.990 1.000 27.479 212 LYS A C 1
ATOM 1793 O O . LYS A 1 213 ? 8.947 9.271 -9.518 1.000 25.683 212 LYS A O 1
ATOM 1799 N N . GLY A 1 214 ? 9.223 10.559 -7.678 1.000 21.502 213 GLY A N 1
ATOM 1800 C CA . GLY A 1 214 ? 9.411 9.394 -6.839 1.000 21.713 213 GLY A CA 1
ATOM 1801 C C . GLY A 1 214 ? 10.852 8.892 -6.756 1.000 20.864 213 GLY A C 1
ATOM 1802 O O . GLY A 1 214 ? 11.073 7.841 -6.174 1.000 24.140 213 GLY A O 1
ATOM 1803 N N . SER A 1 215 ? 11.809 9.648 -7.292 1.000 20.405 214 SER A N 1
ATOM 1804 C CA . SER A 1 215 ? 13.211 9.227 -7.246 1.000 21.941 214 SER A CA 1
ATOM 1805 C C . SER A 1 215 ? 13.797 9.536 -5.863 1.000 18.778 214 SER A C 1
ATOM 1806 O O . SER A 1 215 ? 13.565 10.613 -5.340 1.000 16.415 214 SER A O 1
ATOM 1809 N N . GLU A 1 216 ? 14.574 8.596 -5.319 1.000 17.960 215 GLU A N 1
ATOM 1810 C CA . GLU A 1 216 ? 15.180 8.728 -4.007 1.000 16.833 215 GLU A CA 1
ATOM 1811 C C . GLU A 1 216 ? 16.387 9.673 -4.054 1.000 15.042 215 GLU A C 1
ATOM 1812 O O . GLU A 1 216 ? 17.244 9.643 -4.946 1.000 15.837 215 GLU A O 1
ATOM 1818 N N . LEU A 1 217 ? 16.404 10.531 -3.055 1.000 11.807 216 LEU A N 1
ATOM 1819 C CA . LEU A 1 217 ? 17.467 11.489 -2.839 1.000 11.824 216 LEU A CA 1
ATOM 1820 C C . LEU A 1 217 ? 17.704 11.604 -1.338 1.000 9.853 216 LEU A C 1
ATOM 1821 O O . LEU A 1 217 ? 17.042 11.008 -0.488 1.000 10.391 216 LEU A O 1
ATOM 1826 N N . TRP A 1 218 ? 18.680 12.477 -0.948 1.000 10.045 217 TRP A N 1
ATOM 1827 C CA . TRP A 1 218 ? 18.810 12.968 0.398 1.000 9.079 217 TRP A CA 1
ATOM 1828 C C . TRP A 1 218 ? 18.710 14.488 0.502 1.000 8.002 217 TRP A C 1
ATOM 1829 O O . TRP A 1 218 ? 19.217 15.214 -0.351 1.000 8.751 217 TRP A O 1
ATOM 1840 N N . LEU A 1 219 ? 18.108 14.914 1.599 1.000 7.897 218 LEU A N 1
ATOM 1841 C CA . LEU A 1 219 ? 18.207 16.285 2.035 1.000 8.021 218 LEU A CA 1
ATOM 1842 C C . LEU A 1 219 ? 19.323 16.270 3.070 1.000 7.446 218 LEU A C 1
ATOM 1843 O O . LEU A 1 219 ? 19.256 15.553 4.043 1.000 7.861 218 LEU A O 1
ATOM 1848 N N . GLY A 1 220 ? 20.224 17.239 2.979 1.000 8.022 219 GLY A N 1
ATOM 1849 C CA . GLY A 1 220 ? 21.039 17.612 4.112 1.000 7.796 219 GLY A CA 1
ATOM 1850 C C . GLY A 1 220 ? 20.701 19.012 4.634 1.000 9.101 219 GLY A C 1
ATOM 1851 O O . GLY A 1 220 ? 20.408 19.934 3.872 1.000 11.034 219 GLY A O 1
ATOM 1852 N N . VAL A 1 221 ? 20.594 19.128 5.957 1.000 8.579 220 VAL A N 1
ATOM 1853 C CA . VAL A 1 221 ? 20.409 20.420 6.634 1.000 8.363 220 VAL A CA 1
ATOM 1854 C C . VAL A 1 221 ? 21.653 20.687 7.457 1.000 8.336 220 VAL A C 1
ATOM 1855 O O . VAL A 1 221 ? 22.028 19.835 8.263 1.000 7.956 220 VAL A O 1
ATOM 1859 N N . ASP A 1 222 ? 22.221 21.882 7.295 1.000 8.622 221 ASP A N 1
ATOM 1860 C CA . ASP A 1 222 ? 23.452 22.225 8.010 1.000 9.228 221 ASP A CA 1
ATOM 1861 C C . ASP A 1 222 ? 23.407 23.698 8.412 1.000 9.426 221 ASP A C 1
ATOM 1862 O O . ASP A 1 222 ? 22.434 24.393 8.127 1.000 9.144 221 ASP A O 1
ATOM 1867 N N . ALA A 1 223 ? 24.512 24.174 8.999 1.000 9.211 222 ALA A N 1
ATOM 1868 C CA . ALA A 1 223 ? 24.532 25.537 9.493 1.000 10.431 222 ALA A CA 1
ATOM 1869 C C . ALA A 1 223 ? 24.262 26.584 8.420 1.000 10.559 222 ALA A C 1
ATOM 1870 O O . ALA A 1 223 ? 23.793 27.661 8.762 1.000 11.404 222 ALA A O 1
ATOM 1872 N N . LEU A 1 224 ? 24.681 26.318 7.170 1.000 10.601 223 LEU A N 1
ATOM 1873 C CA . LEU A 1 224 ? 24.582 27.314 6.098 1.000 12.393 223 LEU A CA 1
ATOM 1874 C C . LEU A 1 224 ? 23.320 27.208 5.219 1.000 11.525 223 LEU A C 1
ATOM 1875 O O . LEU A 1 224 ? 23.115 28.086 4.375 1.000 13.026 223 LEU A O 1
ATOM 1880 N N . GLY A 1 225 ? 22.566 26.101 5.297 1.000 11.674 224 GLY A N 1
ATOM 1881 C CA . GLY A 1 225 ? 21.381 25.935 4.487 1.000 11.256 224 GLY A CA 1
ATOM 1882 C C . GLY A 1 225 ? 21.034 24.466 4.240 1.000 10.658 224 GLY A C 1
ATOM 1883 O O . GLY A 1 225 ? 21.195 23.58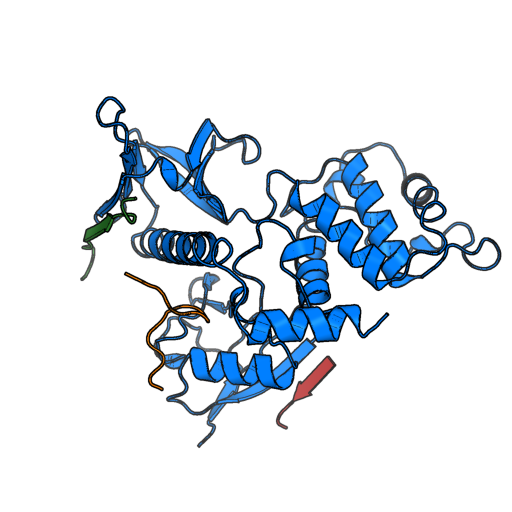9 5.108 1.000 9.150 224 GLY A O 1
ATOM 1884 N N . LEU A 1 226 ? 20.437 24.249 3.051 1.000 9.886 225 LEU A N 1
ATOM 1885 C CA . LEU A 1 226 ? 19.951 22.937 2.662 1.000 9.528 225 LEU A CA 1
ATOM 1886 C C . LEU A 1 226 ? 20.716 22.501 1.424 1.000 10.284 225 LEU A C 1
ATOM 1887 O O . LEU A 1 226 ? 21.104 23.337 0.592 1.000 12.708 225 LEU A O 1
ATOM 1892 N N . ASN A 1 227 ? 20.951 21.205 1.371 1.000 9.333 226 ASN A N 1
ATOM 1893 C CA . ASN A 1 227 ? 21.531 20.585 0.198 1.000 9.432 226 ASN A CA 1
ATOM 1894 C C . ASN A 1 227 ? 20.735 19.369 -0.234 1.000 8.565 226 ASN A C 1
ATOM 1895 O O . ASN A 1 227 ? 20.179 18.630 0.570 1.000 8.638 226 ASN A O 1
ATOM 1900 N N . ILE A 1 228 ? 20.711 19.175 -1.542 1.000 8.900 227 ILE A N 1
ATOM 1901 C CA . ILE A 1 228 ? 20.053 17.987 -2.087 1.000 8.932 227 ILE A CA 1
ATOM 1902 C C . ILE A 1 228 ? 21.163 17.087 -2.657 1.000 9.109 227 ILE A C 1
ATOM 1903 O O . ILE A 1 228 ? 22.029 17.610 -3.364 1.000 9.125 227 ILE A O 1
ATOM 1908 N N . TYR A 1 229 ? 21.113 15.784 -2.346 1.000 8.769 228 TYR A N 1
ATOM 1909 C CA . TYR A 1 229 ? 22.110 14.833 -2.775 1.000 9.499 228 TYR A CA 1
ATOM 1910 C C . TYR A 1 229 ? 21.465 13.712 -3.592 1.000 10.487 228 TYR A C 1
ATOM 1911 O O . TYR A 1 229 ? 20.412 13.193 -3.238 1.000 10.713 228 TYR A O 1
ATOM 1920 N N . GLU A 1 230 ? 22.259 13.196 -4.551 1.000 10.623 229 GLU A N 1
ATOM 1921 C CA . GLU A 1 230 ? 21.996 11.948 -5.189 1.000 12.392 229 GLU A CA 1
ATOM 1922 C C . GLU A 1 230 ? 21.915 10.862 -4.139 1.000 11.505 229 GLU A C 1
ATOM 1923 O O . GLU A 1 230 ? 22.556 10.916 -3.137 1.000 11.367 229 GLU A O 1
ATOM 1929 N N . GLN A 1 231 ? 21.091 9.857 -4.386 1.000 12.925 230 GLN A N 1
ATOM 1930 C CA A GLN A 1 231 ? 20.875 8.792 -3.431 0.500 12.817 230 GLN A CA 1
ATOM 1931 C CA B GLN A 1 231 ? 20.877 8.783 -3.438 0.500 12.928 230 GLN A CA 1
ATOM 1932 C C . GLN A 1 231 ? 22.198 8.108 -3.094 1.000 13.236 230 GLN A C 1
ATOM 1933 O O . GLN A 1 231 ? 22.403 7.729 -1.972 1.000 13.361 230 GLN A O 1
ATOM 1944 N N . ASN A 1 232 ? 23.096 7.967 -4.105 1.000 13.325 231 ASN A N 1
ATOM 1945 C CA . ASN A 1 232 ? 24.337 7.213 -3.975 1.000 14.424 231 ASN A CA 1
ATOM 1946 C C . ASN A 1 232 ? 25.522 8.122 -3.610 1.000 13.373 231 ASN A C 1
ATOM 1947 O O . ASN A 1 232 ? 26.694 7.654 -3.646 1.000 12.994 231 ASN A O 1
ATOM 1952 N N . ASP A 1 233 ? 25.292 9.396 -3.292 1.000 11.068 232 ASP A N 1
ATOM 1953 C CA . ASP A 1 233 ? 26.413 10.281 -2.972 1.000 9.773 232 ASP A CA 1
ATOM 1954 C C . ASP A 1 233 ? 26.013 11.355 -1.952 1.000 10.005 232 ASP A C 1
ATOM 1955 O O . ASP A 1 233 ? 25.389 12.359 -2.329 1.000 9.571 232 ASP A O 1
ATOM 1960 N N . ARG A 1 234 ? 26.408 11.120 -0.687 1.000 9.371 233 ARG A N 1
ATOM 1961 C CA . ARG A 1 234 ? 26.152 12.063 0.398 1.000 9.473 233 ARG A CA 1
ATOM 1962 C C . ARG A 1 234 ? 27.297 13.047 0.566 1.000 9.231 233 ARG A C 1
ATOM 1963 O O . ARG A 1 234 ? 27.336 13.793 1.549 1.000 8.275 233 ARG A O 1
ATOM 1971 N N . LEU A 1 235 ? 28.256 13.076 -0.39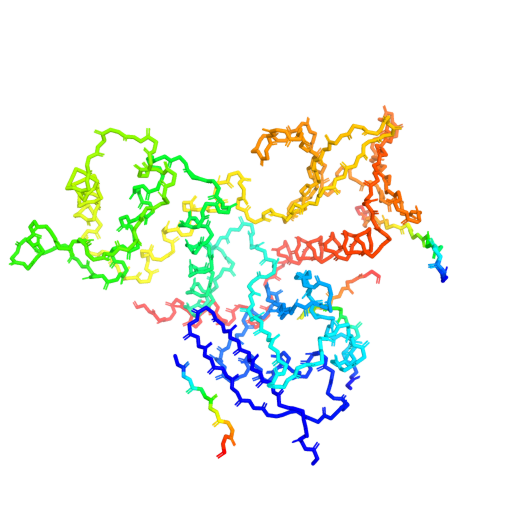6 1.000 9.503 234 LEU A N 1
ATOM 1972 C CA . LEU A 1 235 ? 29.388 13.993 -0.236 1.000 9.624 234 LEU A CA 1
ATOM 1973 C C . LEU A 1 235 ? 29.214 15.284 -1.004 1.000 10.023 234 LEU A C 1
ATOM 1974 O O . LEU A 1 235 ? 29.426 16.348 -0.439 1.000 10.441 234 LEU A O 1
ATOM 1979 N N . THR A 1 236 ? 28.971 15.185 -2.324 1.000 9.938 235 THR A N 1
ATOM 1980 C CA . THR A 1 236 ? 28.909 16.330 -3.199 1.000 9.053 235 THR A CA 1
ATOM 1981 C C . THR A 1 236 ? 27.444 16.683 -3.449 1.000 9.200 235 THR A C 1
ATOM 1982 O O . THR A 1 236 ? 26.742 15.899 -4.075 1.000 9.689 235 THR A O 1
ATOM 1986 N N . PRO A 1 237 ? 26.921 17.850 -3.001 1.000 9.385 236 PRO A N 1
ATOM 1987 C CA . PRO A 1 237 ? 25.527 18.232 -3.331 1.000 11.097 236 PRO A CA 1
ATOM 1988 C C . PRO A 1 237 ? 25.273 18.340 -4.835 1.000 12.538 236 PRO A C 1
ATOM 1989 O O . PRO A 1 237 ? 26.083 18.867 -5.596 1.000 12.127 236 PRO A O 1
ATOM 1993 N N . LYS A 1 238 ? 24.156 17.730 -5.262 1.000 12.937 237 LYS A N 1
ATOM 1994 C CA . LYS A 1 238 ? 23.532 17.925 -6.561 1.000 14.502 237 LYS A CA 1
ATOM 1995 C C . LYS A 1 238 ? 23.116 19.394 -6.695 1.000 13.891 237 LYS A C 1
ATOM 1996 O O . LYS A 1 238 ? 23.328 20.010 -7.745 1.000 16.453 237 LYS A O 1
ATOM 2002 N N . ILE A 1 239 ? 22.479 19.941 -5.668 1.000 13.354 238 ILE A N 1
ATOM 2003 C CA . ILE A 1 239 ? 21.957 21.323 -5.642 1.000 16.928 238 ILE A CA 1
ATOM 2004 C C . ILE A 1 239 ? 22.151 21.849 -4.217 1.000 14.213 238 ILE A C 1
ATOM 2005 O O . ILE A 1 239 ? 21.897 21.124 -3.271 1.000 14.599 238 ILE A O 1
ATOM 2010 N N . GLY A 1 240 ? 22.591 23.106 -4.078 1.000 14.695 239 GLY A N 1
ATOM 2011 C CA . GLY A 1 240 ? 22.676 23.781 -2.788 1.000 14.212 239 GLY A CA 1
ATOM 2012 C C . GLY A 1 240 ? 21.734 24.969 -2.673 1.000 14.484 239 GLY A C 1
ATOM 2013 O O . GLY A 1 240 ? 21.477 25.724 -3.631 1.000 15.571 239 GLY A O 1
ATOM 2014 N N . PHE A 1 241 ? 21.175 25.125 -1.476 1.000 12.958 240 PHE A N 1
ATOM 2015 C CA . PHE A 1 241 ? 20.274 26.212 -1.147 1.000 14.042 240 PHE A CA 1
ATOM 2016 C C . PHE A 1 241 ? 20.754 26.909 0.131 1.000 14.197 240 PHE A C 1
ATOM 2017 O O . PHE A 1 241 ? 20.277 26.617 1.241 1.000 11.512 240 PHE A O 1
ATOM 2025 N N . PRO A 1 242 ? 21.702 27.868 0.016 1.000 14.816 241 PRO A N 1
ATOM 2026 C CA . PRO A 1 242 ? 22.098 28.672 1.174 1.000 15.709 241 PRO A CA 1
ATOM 2027 C C . PRO A 1 242 ? 20.910 29.529 1.598 1.000 15.086 241 PRO A C 1
ATOM 2028 O O . PRO A 1 242 ? 20.032 29.844 0.781 1.000 14.873 241 PRO A O 1
ATOM 2032 N N . TRP A 1 243 ? 20.866 29.889 2.879 1.000 14.909 242 TRP A N 1
ATOM 2033 C CA . TRP A 1 243 ? 19.739 30.637 3.401 1.000 16.190 242 TRP A CA 1
ATOM 2034 C C . TRP A 1 243 ? 19.354 31.803 2.479 1.000 17.550 242 TRP A C 1
ATOM 2035 O O . TRP A 1 243 ? 18.152 32.029 2.273 1.000 15.988 242 TRP A O 1
ATOM 2046 N N . SER A 1 244 ? 20.371 32.577 2.069 1.000 19.225 243 SER A N 1
ATOM 2047 C CA . SER A 1 244 ? 20.202 33.811 1.331 1.000 21.841 243 SER A CA 1
ATOM 2048 C C . SER A 1 244 ? 19.471 33.583 0.013 1.000 23.484 243 SER A C 1
ATOM 2049 O O . SER A 1 244 ? 18.886 34.523 -0.527 1.000 27.478 243 SER A O 1
ATOM 2052 N N . GLU A 1 245 ? 19.511 32.367 -0.530 1.000 20.608 244 GLU A N 1
ATOM 2053 C CA . GLU A 1 245 ? 18.790 32.133 -1.775 1.000 22.337 244 GLU A CA 1
ATOM 2054 C C . GLU A 1 245 ? 17.333 31.676 -1.591 1.000 23.322 244 GLU A C 1
ATOM 2055 O O . GLU A 1 245 ? 16.636 31.492 -2.590 1.000 22.490 244 GLU A O 1
ATOM 2061 N N . ILE A 1 246 ? 16.857 31.493 -0.342 1.000 18.726 245 ILE A N 1
ATOM 2062 C CA . ILE A 1 246 ? 15.547 30.914 -0.082 1.000 18.871 245 ILE A CA 1
ATOM 2063 C C . ILE A 1 246 ? 14.593 32.041 0.333 1.000 20.203 245 ILE A C 1
ATOM 2064 O O . ILE A 1 246 ? 14.814 32.707 1.334 1.000 22.268 245 ILE A O 1
ATOM 2069 N N . ARG A 1 247 ? 13.494 32.203 -0.438 1.000 21.881 246 ARG A N 1
ATOM 2070 C CA . ARG A 1 247 ? 12.395 33.097 -0.071 1.000 24.752 246 ARG A CA 1
ATOM 2071 C C . ARG A 1 247 ? 11.520 32.469 1.015 1.000 20.357 246 ARG A C 1
ATOM 2072 O O . ARG A 1 247 ? 11.277 33.051 2.064 1.000 23.386 246 ARG A O 1
ATOM 2080 N N . ASN A 1 248 ? 11.065 31.253 0.768 1.000 19.375 247 ASN A N 1
ATOM 2081 C CA . ASN A 1 248 ? 10.326 30.518 1.770 1.000 18.358 247 ASN A CA 1
ATOM 2082 C C . ASN A 1 248 ? 10.480 29.038 1.475 1.000 16.205 247 ASN A C 1
ATOM 2083 O O . ASN A 1 248 ? 10.935 28.691 0.405 1.000 18.911 247 ASN A O 1
ATOM 2088 N N . ILE A 1 249 ? 10.175 28.214 2.472 1.000 15.870 248 ILE A N 1
ATOM 2089 C CA . ILE A 1 249 ? 9.884 26.813 2.263 1.000 15.362 248 ILE A CA 1
ATOM 2090 C C . ILE A 1 249 ? 8.431 26.593 2.667 1.000 15.014 248 ILE A C 1
ATOM 2091 O O . ILE A 1 249 ? 8.044 26.930 3.786 1.000 16.059 248 ILE A O 1
ATOM 2096 N N . SER A 1 250 ? 7.659 26.013 1.740 1.000 16.717 249 SER A N 1
ATOM 2097 C CA . SER A 1 250 ? 6.232 25.741 1.957 1.000 17.365 249 SER A CA 1
ATOM 2098 C C . SER A 1 250 ? 6.019 24.256 2.226 1.000 15.644 249 SER A C 1
ATOM 2099 O O . SER A 1 250 ? 6.318 23.405 1.402 1.000 15.719 249 SER A O 1
ATOM 2102 N N . PHE A 1 251 ? 5.480 23.959 3.407 1.000 16.878 250 PHE A N 1
ATOM 2103 C CA . PHE A 1 251 ? 5.256 22.592 3.837 1.000 16.111 250 PHE A CA 1
ATOM 2104 C C . PHE A 1 251 ? 3.752 22.282 3.688 1.000 17.599 250 PHE A C 1
ATOM 2105 O O . PHE A 1 251 ? 2.909 23.102 4.066 1.000 18.898 250 PHE A O 1
ATOM 2113 N N . ASN A 1 252 ? 3.457 21.074 3.228 1.000 16.381 251 ASN A N 1
ATOM 2114 C CA . ASN A 1 252 ? 2.068 20.654 3.062 1.000 16.522 251 ASN A CA 1
ATOM 2115 C C . ASN A 1 252 ? 2.070 19.148 3.223 1.000 15.629 251 ASN A C 1
ATOM 2116 O O . ASN A 1 252 ? 2.547 18.457 2.349 1.000 16.030 251 ASN A O 1
ATOM 2121 N N . ASP A 1 253 ? 1.547 18.667 4.352 1.000 14.660 252 ASP A N 1
ATOM 2122 C CA . ASP A 1 253 ? 1.564 17.251 4.702 1.000 15.006 252 ASP A CA 1
ATOM 2123 C C . ASP A 1 253 ? 3.012 16.745 4.621 1.000 14.987 252 ASP A C 1
ATOM 2124 O O . ASP A 1 253 ? 3.790 17.209 5.440 1.000 13.802 252 ASP A O 1
ATOM 2129 N N . LYS A 1 254 ? 3.325 15.859 3.666 1.000 14.380 253 LYS A N 1
ATOM 2130 C CA . LYS A 1 254 ? 4.693 15.320 3.549 1.000 14.266 253 LYS A CA 1
ATOM 2131 C C . LYS A 1 254 ? 5.563 16.085 2.552 1.000 14.276 253 LYS A C 1
ATOM 2132 O O . LYS A 1 254 ? 6.780 15.778 2.443 1.000 13.068 253 LYS A O 1
ATOM 2138 N N . LYS A 1 255 ? 4.992 17.064 1.849 1.000 13.188 254 LYS A N 1
ATOM 2139 C CA A LYS A 1 255 ? 5.660 17.810 0.790 0.700 13.056 254 LYS A CA 1
ATOM 2140 C CA B LYS A 1 255 ? 5.690 17.790 0.800 0.300 12.884 254 LYS A CA 1
ATOM 2141 C C . LYS A 1 255 ? 6.338 19.030 1.406 1.000 12.893 254 LYS A C 1
ATOM 2142 O O . LYS A 1 255 ? 5.834 19.660 2.336 1.000 11.851 254 LYS A O 1
ATOM 2153 N N . PHE A 1 256 ? 7.546 19.344 0.907 1.000 12.089 255 PHE A N 1
ATOM 2154 C CA . PHE A 1 256 ? 8.095 20.665 1.151 1.000 12.548 255 PHE A CA 1
ATOM 2155 C C . PHE A 1 256 ? 8.602 21.195 -0.181 1.000 12.349 255 PHE A C 1
ATOM 2156 O O . PHE A 1 256 ? 9.169 20.453 -0.988 1.000 13.311 255 PHE A O 1
ATOM 2164 N N . VAL A 1 257 ? 8.415 22.484 -0.377 1.000 13.029 256 VAL A N 1
ATOM 2165 C CA . VAL A 1 257 ? 8.713 23.193 -1.615 1.000 14.265 256 VAL A CA 1
ATOM 2166 C C . VAL A 1 257 ? 9.639 24.367 -1.280 1.000 14.648 256 VAL A C 1
ATOM 2167 O O . VAL A 1 257 ? 9.250 25.309 -0.591 1.000 15.663 256 VAL A O 1
ATOM 2171 N N . ILE A 1 258 ? 10.840 24.345 -1.869 1.000 15.948 257 ILE A N 1
ATOM 2172 C CA . ILE A 1 258 ? 11.799 25.422 -1.674 1.000 15.985 257 ILE A CA 1
ATOM 2173 C C . ILE A 1 258 ? 11.573 26.428 -2.780 1.000 16.610 257 ILE A C 1
ATOM 2174 O O . ILE A 1 258 ? 11.725 26.114 -3.943 1.000 17.998 257 ILE A O 1
ATOM 2179 N N . LYS A 1 259 ? 11.239 27.644 -2.374 1.000 19.893 258 LYS A N 1
ATOM 2180 C CA . LYS A 1 259 ? 10.920 28.695 -3.320 1.000 23.506 258 LYS A CA 1
ATOM 2181 C C . LYS A 1 259 ? 12.017 29.745 -3.276 1.000 23.951 258 LYS A C 1
ATOM 2182 O O . LYS A 1 259 ? 12.386 30.269 -2.226 1.000 21.880 258 LYS A O 1
ATOM 2188 N N . PRO A 1 260 ? 12.635 30.025 -4.432 1.000 30.986 259 PRO A N 1
ATOM 2189 C CA . PRO A 1 260 ? 13.784 30.928 -4.490 1.000 31.752 259 PRO A CA 1
ATOM 2190 C C . PRO A 1 260 ? 13.450 32.414 -4.387 1.000 36.368 259 PRO A C 1
ATOM 2191 O O . PRO A 1 260 ? 12.298 32.816 -4.574 1.000 39.756 259 PRO A O 1
ATOM 2195 N N . ILE A 1 261 ? 14.483 33.198 -4.030 1.000 37.690 260 ILE A N 1
ATOM 2196 C CA . ILE A 1 261 ? 14.432 34.654 -3.993 1.000 40.419 260 ILE A CA 1
ATOM 2197 C C . ILE A 1 261 ? 14.262 35.117 -5.434 1.000 46.070 260 ILE A C 1
ATOM 2198 O O . ILE A 1 261 ? 13.391 35.929 -5.739 1.000 42.632 260 ILE A O 1
ATOM 2203 N N . ASP A 1 262 ? 15.133 34.554 -6.283 1.000 49.473 261 ASP A N 1
ATOM 2204 C CA . ASP A 1 262 ? 15.082 34.667 -7.729 1.000 58.338 261 ASP A CA 1
ATOM 2205 C C . ASP A 1 262 ? 13.757 34.107 -8.252 1.000 64.324 261 ASP A C 1
ATOM 2206 O O . ASP A 1 262 ? 13.643 32.896 -8.435 1.000 71.957 261 ASP A O 1
ATOM 2211 N N . LYS A 1 263 ? 12.780 34.983 -8.538 1.000 75.023 262 LYS A N 1
ATOM 2212 C CA . LYS A 1 263 ? 11.471 34.558 -9.030 1.000 83.480 262 LYS A CA 1
ATOM 2213 C C . LYS A 1 263 ? 11.544 34.025 -10.465 1.000 82.951 262 LYS A C 1
ATOM 2214 O O . LYS A 1 263 ? 10.627 33.332 -10.907 1.000 74.932 262 LYS A O 1
ATOM 2220 N N . LYS A 1 264 ? 12.639 34.341 -11.176 1.000 87.458 263 LYS A N 1
ATOM 2221 C CA . LYS A 1 264 ? 12.950 33.756 -12.477 1.000 88.619 263 LYS A CA 1
ATOM 2222 C C . LYS A 1 264 ? 13.637 32.395 -12.323 1.000 79.629 263 LYS A C 1
ATOM 2223 O O . LYS A 1 264 ? 14.165 31.858 -13.295 1.000 73.524 263 LYS A O 1
ATOM 2229 N N . ALA A 1 265 ? 13.676 31.856 -11.097 1.000 70.987 264 ALA A N 1
ATOM 2230 C CA . ALA A 1 265 ? 14.110 30.485 -10.876 1.000 62.477 264 ALA A CA 1
ATOM 2231 C C . ALA A 1 265 ? 12.881 29.621 -10.577 1.000 48.455 264 ALA A C 1
ATOM 2232 O O . ALA A 1 265 ? 11.797 30.134 -10.278 1.000 45.535 264 ALA A O 1
ATOM 2234 N N . PRO A 1 266 ? 12.993 28.282 -10.725 1.000 44.075 265 PRO A N 1
ATOM 2235 C CA . PRO A 1 266 ? 11.853 27.397 -10.493 1.000 42.689 265 PRO A CA 1
ATOM 2236 C C . PRO A 1 266 ? 11.776 27.070 -8.998 1.000 35.783 265 PRO A C 1
ATOM 2237 O O . PRO A 1 266 ? 12.739 27.303 -8.246 1.000 33.983 265 PRO A O 1
ATOM 2241 N N . ASP A 1 267 ? 10.612 26.560 -8.571 1.000 30.984 266 ASP A N 1
ATOM 2242 C CA . ASP A 1 267 ? 10.450 25.942 -7.255 1.000 25.740 266 ASP A CA 1
ATOM 2243 C C . ASP A 1 267 ? 11.032 24.529 -7.252 1.000 21.712 266 ASP A C 1
ATOM 2244 O O . ASP A 1 267 ? 11.163 23.894 -8.286 1.000 19.857 266 ASP A O 1
ATOM 2249 N N . PHE A 1 268 ? 11.443 24.031 -6.070 1.000 17.904 267 PHE A N 1
ATOM 2250 C CA . PHE A 1 268 ? 11.890 22.658 -5.987 1.000 16.006 267 PHE A CA 1
ATOM 2251 C C . PHE A 1 268 ? 11.030 21.883 -4.988 1.000 15.236 267 PHE A C 1
ATOM 2252 O O . PHE A 1 268 ? 10.935 22.262 -3.829 1.000 14.852 267 PHE A O 1
ATOM 2260 N N . VAL A 1 269 ? 10.417 20.802 -5.463 1.000 15.569 268 VAL A N 1
ATOM 2261 C CA . VAL A 1 269 ? 9.469 20.036 -4.678 1.000 14.994 268 VAL A CA 1
ATOM 2262 C C . VAL A 1 269 ? 10.108 18.711 -4.287 1.000 13.893 268 VAL A C 1
ATOM 2263 O O . VAL A 1 269 ? 10.599 17.948 -5.149 1.000 14.035 268 VAL A O 1
ATOM 2267 N N . PHE A 1 270 ? 9.996 18.421 -2.985 1.000 12.602 269 PHE A N 1
ATOM 2268 C CA . PHE A 1 270 ? 10.382 17.134 -2.445 1.000 12.202 269 PHE A CA 1
ATOM 2269 C C . PHE A 1 270 ? 9.368 16.605 -1.450 1.000 12.338 269 PHE A C 1
ATOM 2270 O O . PHE A 1 270 ? 8.511 17.342 -0.944 1.000 12.820 269 PHE A O 1
ATOM 2278 N N . TYR A 1 271 ? 9.539 15.337 -1.120 1.000 11.729 270 TYR A N 1
ATOM 2279 C CA . TYR A 1 271 ? 8.677 14.671 -0.159 1.000 12.559 270 TYR A CA 1
ATOM 2280 C C . TYR A 1 271 ? 9.473 13.948 0.930 1.000 12.082 270 TYR A C 1
ATOM 2281 O O . TYR A 1 271 ? 10.376 13.165 0.577 1.000 11.741 270 TYR A O 1
ATOM 2290 N N . ALA A 1 272 ? 9.099 14.176 2.187 1.000 12.146 271 ALA A N 1
ATOM 2291 C CA . ALA A 1 272 ? 9.519 13.356 3.311 1.000 12.637 271 ALA A CA 1
ATOM 2292 C C . ALA A 1 272 ? 8.673 12.108 3.387 1.000 14.889 271 ALA A C 1
ATOM 2293 O O . ALA A 1 272 ? 7.541 12.053 2.838 1.000 14.767 271 ALA A O 1
ATOM 2295 N N . PRO A 1 273 ? 9.191 11.014 3.976 1.000 16.389 272 PRO A N 1
ATOM 2296 C CA . PRO A 1 273 ? 8.469 9.737 4.012 1.000 17.464 272 PRO A CA 1
ATOM 2297 C C . PRO A 1 273 ? 7.277 9.746 4.971 1.000 20.526 272 PRO A C 1
ATOM 2298 O O . PRO A 1 273 ? 6.359 8.937 4.799 1.000 18.636 272 PRO A O 1
ATOM 2302 N N . ARG A 1 274 ? 7.297 10.656 5.955 1.000 17.866 273 ARG A N 1
ATOM 2303 C CA . ARG A 1 274 ? 6.291 10.712 7.028 1.000 18.510 273 ARG A CA 1
ATOM 2304 C C . ARG A 1 274 ? 6.050 12.164 7.373 1.000 17.712 273 ARG A C 1
ATOM 2305 O O . ARG A 1 274 ? 6.972 13.002 7.293 1.000 16.291 273 ARG A O 1
ATOM 2313 N N . LEU A 1 275 ? 4.836 12.458 7.895 1.000 16.574 274 LEU A N 1
ATOM 2314 C CA . LEU A 1 275 ? 4.534 13.818 8.318 1.000 18.083 274 LEU A CA 1
ATOM 2315 C C . LEU A 1 275 ? 5.494 14.267 9.439 1.000 16.642 274 LEU A C 1
ATOM 2316 O O . LEU A 1 275 ? 5.960 15.414 9.480 1.000 15.177 274 LEU A O 1
ATOM 2321 N N . ARG A 1 276 ? 5.752 13.385 10.403 1.000 17.541 275 ARG A N 1
ATOM 2322 C CA . ARG A 1 276 ? 6.550 13.729 11.572 1.000 18.805 275 ARG A CA 1
ATOM 2323 C C . ARG A 1 276 ? 7.937 14.153 11.088 1.000 16.017 275 ARG A C 1
ATOM 2324 O O . ARG A 1 276 ? 8.552 15.026 11.710 1.000 16.372 275 ARG A O 1
ATOM 2332 N N . ILE A 1 277 ? 8.410 13.489 9.998 1.000 14.782 276 ILE A N 1
ATOM 2333 C CA A ILE A 1 277 ? 9.749 13.795 9.494 0.700 12.277 276 ILE A CA 1
ATOM 2334 C CA B ILE A 1 277 ? 9.741 13.784 9.473 0.300 12.785 276 ILE A CA 1
ATOM 2335 C C . ILE A 1 277 ? 9.748 15.187 8.869 1.000 11.822 276 ILE A C 1
ATOM 2336 O O . ILE A 1 277 ? 10.688 15.946 9.043 1.000 12.125 276 ILE A O 1
ATOM 2345 N N . ASN A 1 278 ? 8.734 15.519 8.040 1.000 11.526 277 ASN A N 1
ATOM 2346 C CA . ASN A 1 278 ? 8.630 16.852 7.470 1.000 10.984 277 ASN A CA 1
ATOM 2347 C C . ASN A 1 278 ? 8.650 17.923 8.549 1.000 11.213 277 ASN A C 1
ATOM 2348 O O . ASN A 1 278 ? 9.247 19.010 8.377 1.000 11.072 277 ASN A O 1
ATOM 2353 N N . LYS A 1 279 ? 7.944 17.651 9.668 1.000 11.852 278 LYS A N 1
ATOM 2354 C CA . LYS A 1 279 ? 7.919 18.592 10.768 1.000 12.157 278 LYS A CA 1
ATOM 2355 C C . LYS A 1 279 ? 9.334 18.744 11.373 1.000 10.812 278 LYS A C 1
ATOM 2356 O O . LYS A 1 279 ? 9.704 19.863 11.738 1.000 11.263 278 LYS A O 1
ATOM 2362 N N . ARG A 1 280 ? 10.043 17.628 11.519 1.000 11.238 279 ARG A N 1
ATOM 2363 C CA A ARG A 1 280 ? 11.414 17.659 12.025 0.550 12.128 279 ARG A CA 1
ATOM 2364 C CA B ARG A 1 280 ? 11.410 17.661 12.033 0.450 12.038 279 ARG A CA 1
ATOM 2365 C C . ARG A 1 280 ? 12.325 18.457 11.099 1.000 11.386 279 ARG A C 1
ATOM 2366 O O . ARG A 1 280 ? 13.227 19.167 11.584 1.000 10.028 279 ARG A O 1
ATOM 2381 N N . ILE A 1 281 ? 12.160 18.311 9.775 1.000 10.554 280 ILE A N 1
ATOM 2382 C CA . ILE A 1 281 ? 12.924 19.097 8.798 1.000 10.085 280 ILE A CA 1
ATOM 2383 C C . ILE A 1 281 ? 12.717 20.596 9.028 1.000 10.348 280 ILE A C 1
ATOM 2384 O O . ILE A 1 281 ? 13.685 21.353 9.237 1.000 10.569 280 ILE A O 1
ATOM 2389 N N . LEU A 1 282 ? 11.448 21.034 9.142 1.000 10.144 281 LEU A N 1
ATOM 2390 C CA . LEU A 1 282 ? 11.244 22.449 9.424 1.000 10.724 281 LEU A CA 1
ATOM 2391 C C . LEU A 1 282 ? 11.953 22.929 10.695 1.000 10.454 281 LEU A C 1
ATOM 2392 O O . LEU A 1 282 ? 12.608 24.000 10.742 1.000 10.455 281 LEU A O 1
ATOM 2397 N N . ALA A 1 283 ? 11.756 22.192 11.779 1.000 10.494 282 ALA A N 1
ATOM 2398 C CA . ALA A 1 283 ? 12.255 22.618 13.056 1.000 10.529 282 ALA A CA 1
ATOM 2399 C C . ALA A 1 283 ? 13.783 22.758 13.015 1.000 9.744 282 ALA A C 1
ATOM 2400 O O . ALA A 1 283 ? 14.365 23.697 13.581 1.000 9.510 282 ALA A O 1
ATOM 2402 N N . LEU A 1 284 ? 14.451 21.807 12.341 1.000 10.131 283 LEU A N 1
ATOM 2403 C CA . LEU A 1 284 ? 15.918 21.838 12.342 1.000 9.892 283 LEU A CA 1
ATOM 2404 C C . LEU A 1 284 ? 16.435 22.957 11.427 1.000 9.693 283 LEU A C 1
ATOM 2405 O O . LEU A 1 284 ? 17.427 23.593 11.725 1.000 9.815 283 LEU A O 1
ATOM 2410 N N . CYS A 1 285 ? 15.702 23.253 10.352 1.000 9.662 284 CYS A N 1
ATOM 2411 C CA . CYS A 1 285 ? 15.992 24.390 9.497 1.000 10.154 284 CYS A CA 1
ATOM 2412 C C . CYS A 1 285 ? 15.866 25.689 10.275 1.000 10.849 284 CYS A C 1
ATOM 2413 O O . CYS A 1 285 ? 16.754 26.536 10.183 1.000 10.749 284 CYS A O 1
ATOM 2416 N N . MET A 1 286 ? 14.789 25.838 11.038 1.000 11.465 285 MET A N 1
ATOM 2417 C CA . MET A 1 286 ? 14.557 27.072 11.779 1.000 12.927 285 MET A CA 1
ATOM 2418 C C . MET A 1 286 ? 15.632 27.285 12.837 1.000 11.724 285 MET A C 1
ATOM 2419 O O . MET A 1 286 ? 16.138 28.398 13.038 1.000 13.016 285 MET A O 1
ATOM 2424 N N . GLY A 1 287 ? 15.998 26.198 13.535 1.000 11.139 286 GLY A N 1
ATOM 2425 C CA . GLY A 1 287 ? 17.059 26.282 14.532 1.000 10.636 286 GLY A CA 1
ATOM 2426 C C . GLY A 1 287 ? 18.417 26.714 13.966 1.000 9.982 286 GLY A C 1
ATOM 2427 O O . GLY A 1 287 ? 19.157 27.559 14.518 1.000 9.626 286 GLY A O 1
ATOM 2428 N N . ASN A 1 288 ? 18.773 26.058 12.870 1.000 10.134 287 ASN A N 1
ATOM 2429 C CA . ASN A 1 288 ? 20.055 26.336 12.221 1.000 9.164 287 ASN A CA 1
ATOM 2430 C C . ASN A 1 288 ? 20.059 27.787 11.750 1.000 10.928 287 ASN A C 1
ATOM 2431 O O . ASN A 1 288 ? 21.025 28.532 11.945 1.000 11.171 287 ASN A O 1
ATOM 2436 N N . HIS A 1 289 ? 18.979 28.188 11.062 1.000 12.337 288 HIS A N 1
ATOM 2437 C CA . HIS A 1 289 ? 18.914 29.544 10.550 1.000 13.743 288 HIS A CA 1
ATOM 2438 C C . HIS A 1 289 ? 18.978 30.583 11.674 1.000 15.549 288 HIS A C 1
ATOM 2439 O O . HIS A 1 289 ? 19.633 31.644 11.540 1.000 15.808 288 HIS A O 1
ATOM 2446 N N . GLU A 1 290 ? 18.381 30.277 12.842 1.000 15.094 289 GLU A N 1
ATOM 2447 C CA . GLU A 1 290 ? 18.464 31.229 13.950 1.000 16.247 289 GLU A CA 1
ATOM 2448 C C . GLU A 1 290 ? 19.922 31.427 14.387 1.000 14.723 289 GLU A C 1
ATOM 2449 O O . GLU A 1 290 ? 20.390 32.551 14.584 1.000 15.467 289 GLU A O 1
ATOM 2455 N N . LEU A 1 291 ? 20.666 30.327 14.555 1.000 14.480 290 LEU A N 1
ATOM 2456 C CA . LEU A 1 291 ? 22.062 30.411 14.998 1.000 13.764 290 LEU A CA 1
ATOM 2457 C C . LEU A 1 291 ? 22.960 31.066 13.957 1.000 14.751 290 LEU A C 1
ATOM 2458 O O . LEU A 1 291 ? 23.923 31.746 14.332 1.000 13.688 290 LEU A O 1
ATOM 2463 N N . TYR A 1 292 ? 22.615 30.859 12.682 1.000 14.703 291 TYR A N 1
ATOM 2464 C CA . TYR A 1 292 ? 23.261 31.521 11.573 1.000 15.398 291 TYR A CA 1
ATOM 2465 C C . TYR A 1 292 ? 23.172 33.033 11.757 1.000 17.229 291 TYR A C 1
ATOM 2466 O O . TYR A 1 292 ? 24.188 33.693 11.666 1.000 18.617 291 TYR A O 1
ATOM 2475 N N . MET A 1 293 ? 21.974 33.555 12.039 1.000 17.873 292 MET A N 1
ATOM 2476 C CA . MET A 1 293 ? 21.770 34.980 12.264 1.000 20.798 292 MET A CA 1
ATOM 2477 C C . MET A 1 293 ? 22.491 35.454 13.537 1.000 21.224 292 MET A C 1
ATOM 2478 O O . MET A 1 293 ? 23.120 36.526 13.576 1.000 21.201 292 MET A O 1
ATOM 2483 N N . ARG A 1 294 ? 22.439 34.612 14.577 1.000 20.795 293 ARG A N 1
ATOM 2484 C CA A ARG A 1 294 ? 22.941 35.008 15.877 0.500 21.748 293 ARG A CA 1
ATOM 2485 C CA B ARG A 1 294 ? 22.953 34.964 15.903 0.500 21.826 293 ARG A CA 1
ATOM 2486 C C . ARG A 1 294 ? 24.464 35.155 15.839 1.000 22.059 293 ARG A C 1
ATOM 2487 O O . ARG A 1 294 ? 25.004 36.099 16.426 1.000 21.589 293 ARG A O 1
ATOM 2502 N N . ARG A 1 295 ? 25.173 34.202 15.189 1.000 19.339 294 ARG A N 1
ATOM 2503 C CA . ARG A 1 295 ? 26.637 34.233 15.220 1.000 20.766 294 ARG A CA 1
ATOM 2504 C C . ARG A 1 295 ? 27.205 35.405 14.418 1.000 21.065 294 ARG A C 1
ATOM 2505 O O . ARG A 1 295 ? 28.378 35.769 14.606 1.000 23.390 294 ARG A O 1
ATOM 2513 N N . ARG A 1 296 ? 26.399 35.976 13.534 1.000 20.741 295 ARG A N 1
ATOM 2514 C CA . ARG A 1 296 ? 26.775 37.167 12.781 1.000 21.839 295 ARG A CA 1
ATOM 2515 C C . ARG A 1 296 ? 26.512 38.482 13.525 1.000 25.906 295 ARG A C 1
ATOM 2516 O O . ARG A 1 296 ? 27.057 39.532 13.144 1.000 28.337 295 ARG A O 1
ATOM 2524 N N . LYS A 1 297 ? 25.728 38.438 14.616 1.000 23.570 296 LYS A N 1
ATOM 2525 C CA . LYS A 1 297 ? 25.615 39.596 15.494 1.000 25.661 296 LYS A CA 1
ATOM 2526 C C . LYS A 1 297 ? 26.792 39.636 16.465 1.000 24.572 296 LYS A C 1
ATOM 2527 O O . LYS A 1 297 ? 27.486 38.633 16.671 1.000 23.322 296 LYS A O 1
ATOM 2533 N N . PRO A 1 298 ? 27.071 40.821 17.064 1.000 29.745 297 PRO A N 1
ATOM 2534 C CA . PRO A 1 298 ? 28.155 40.937 18.044 1.000 31.845 297 PRO A CA 1
ATOM 2535 C C . PRO A 1 298 ? 27.901 40.022 19.250 1.000 30.234 297 PRO A C 1
ATOM 2536 O O . PRO A 1 298 ? 26.757 39.668 19.563 1.000 29.521 297 PRO A O 1
ATOM 2540 N N . ASP A 1 299 ? 29.006 39.549 19.836 1.000 29.880 298 ASP A N 1
ATOM 2541 C CA . ASP A 1 299 ? 28.952 38.668 20.985 1.000 30.754 298 ASP A CA 1
ATOM 2542 C C . ASP A 1 299 ? 28.124 39.313 22.096 1.000 31.759 298 ASP A C 1
ATOM 2543 O O . ASP A 1 299 ? 28.296 40.498 22.389 1.000 30.750 298 ASP A O 1
ATOM 2548 N N . THR A 1 300 ? 27.295 38.504 22.774 1.000 30.937 299 THR A N 1
ATOM 2549 C CA . THR A 1 300 ? 26.627 38.904 24.011 1.000 33.474 299 THR A CA 1
ATOM 2550 C C . THR A 1 300 ? 27.683 39.205 25.084 1.000 33.670 299 THR A C 1
ATOM 2551 O O . THR A 1 300 ? 28.809 38.759 24.957 1.000 29.311 299 THR A O 1
ATOM 2555 N N . ILE A 1 301 ? 27.313 39.937 26.147 1.000 37.630 300 ILE A N 1
ATOM 2556 C CA . ILE A 1 301 ? 28.169 40.120 27.321 1.000 42.609 300 ILE A CA 1
ATOM 2557 C C . ILE A 1 301 ? 28.711 38.787 27.847 1.000 37.020 300 ILE A C 1
ATOM 2558 O O . ILE A 1 301 ? 29.893 38.698 28.134 1.000 37.284 300 ILE A O 1
ATOM 2563 N N . GLU A 1 302 ? 27.840 37.778 28.006 1.000 39.329 301 GLU A N 1
ATOM 2564 C CA . GLU A 1 302 ? 28.202 36.475 28.557 1.000 42.258 301 GLU A CA 1
ATOM 2565 C C . GLU A 1 302 ? 29.337 35.890 27.719 1.000 38.082 301 GLU A C 1
ATOM 2566 O O . GLU A 1 302 ? 30.349 35.447 28.242 1.000 33.699 301 GLU A O 1
ATOM 2572 N N . VAL A 1 303 ? 29.166 35.941 26.390 1.000 33.002 302 VAL A N 1
ATOM 2573 C CA . VAL A 1 303 ? 30.169 35.423 25.488 1.000 30.642 302 VAL A CA 1
ATOM 2574 C C . VAL A 1 303 ? 31.439 36.275 25.602 1.000 28.200 302 VAL A C 1
ATOM 2575 O O . VAL A 1 303 ? 32.518 35.729 25.656 1.000 27.781 302 VAL A O 1
ATOM 2579 N N . GLN A 1 304 ? 31.333 37.595 25.665 1.000 33.225 303 GLN A N 1
ATOM 2580 C CA . GLN A 1 304 ? 32.528 38.439 25.719 1.000 34.971 303 GLN A CA 1
ATOM 2581 C C . GLN A 1 304 ? 33.363 38.123 26.964 1.000 36.438 303 GLN A C 1
ATOM 2582 O O . GLN A 1 304 ? 34.584 38.083 26.900 1.000 32.145 303 GLN A O 1
ATOM 2588 N N . GLN A 1 305 ? 32.684 37.778 28.060 1.000 38.500 304 GLN A N 1
ATOM 2589 C CA . GLN A 1 305 ? 33.350 37.416 29.302 1.000 44.770 304 GLN A CA 1
ATOM 2590 C C . GLN A 1 305 ? 33.956 36.016 29.228 1.000 42.530 304 GLN A C 1
ATOM 2591 O O . GLN A 1 305 ? 35.077 35.803 29.688 1.000 45.101 304 GLN A O 1
ATOM 2597 N N . MET A 1 306 ? 33.222 35.053 28.663 1.000 36.427 305 MET A N 1
ATOM 2598 C CA . MET A 1 306 ? 33.771 33.719 28.526 1.000 36.446 305 MET A CA 1
ATOM 2599 C C . MET A 1 306 ? 35.057 33.762 27.708 1.000 33.673 305 MET A C 1
ATOM 2600 O O . MET A 1 306 ? 35.957 32.981 27.993 1.000 33.613 305 MET A O 1
ATOM 2605 N N . LYS A 1 307 ? 35.115 34.622 26.668 1.000 28.002 306 LYS A N 1
ATOM 2606 C CA . LYS A 1 307 ? 36.257 34.664 25.770 1.000 31.984 306 LYS A CA 1
ATOM 2607 C C . LYS A 1 307 ? 37.470 35.288 26.482 1.000 38.275 306 LYS A C 1
ATOM 2608 O O . LYS A 1 307 ? 38.597 34.791 26.344 1.000 39.667 306 LYS A O 1
ATOM 2614 N N . ALA A 1 308 ? 37.205 36.341 27.276 1.000 37.616 307 ALA A N 1
ATOM 2615 C CA . ALA A 1 308 ? 38.200 36.960 28.147 1.000 38.628 307 ALA A CA 1
ATOM 2616 C C . ALA A 1 308 ? 38.706 35.952 29.185 1.000 40.652 307 ALA A C 1
ATOM 2617 O O . ALA A 1 308 ? 39.907 35.793 29.321 1.000 45.922 307 ALA A O 1
ATOM 2619 N N . GLN A 1 309 ? 37.804 35.274 29.907 1.000 43.699 308 GLN A N 1
ATOM 2620 C CA . GLN A 1 309 ? 38.174 34.284 30.914 1.000 47.417 308 GLN A CA 1
ATOM 2621 C C . GLN A 1 309 ? 39.075 33.202 30.312 1.000 56.864 308 GLN A C 1
ATOM 2622 O O . GLN A 1 309 ? 39.974 32.728 31.017 1.000 47.338 308 GLN A O 1
ATOM 2628 N N . ALA A 1 310 ? 38.810 32.830 29.032 1.000 52.124 309 ALA A N 1
ATOM 2629 C CA . ALA A 1 310 ? 39.479 31.747 28.313 1.000 58.820 309 ALA A CA 1
ATOM 2630 C C . ALA A 1 310 ? 40.922 32.111 27.940 1.000 67.083 309 ALA A C 1
ATOM 2631 O O . ALA A 1 310 ? 41.805 31.270 28.092 1.000 68.045 309 ALA A O 1
ATOM 2633 N N . ARG A 1 311 ? 41.181 33.327 27.440 1.000 69.521 310 ARG A N 1
ATOM 2634 C CA . ARG A 1 311 ? 42.550 33.683 27.078 1.000 80.267 310 ARG A CA 1
ATOM 2635 C C . ARG A 1 311 ? 43.323 34.219 28.290 1.000 73.777 310 ARG A C 1
ATOM 2636 O O . ARG A 1 311 ? 44.539 34.342 28.217 1.000 67.169 310 ARG A O 1
ATOM 2644 N N . GLU A 1 312 ? 42.620 34.520 29.395 1.000 77.566 311 GLU A N 1
ATOM 2645 C CA . GLU A 1 312 ? 43.219 34.715 30.715 1.000 79.907 311 GLU A CA 1
ATOM 2646 C C . GLU A 1 312 ? 43.929 33.437 31.178 1.000 80.315 311 GLU A C 1
ATOM 2647 O O . GLU A 1 312 ? 44.913 33.499 31.917 1.000 75.788 311 GLU A O 1
ATOM 2653 N N . GLU A 1 313 ? 43.411 32.282 30.736 1.000 75.546 312 GLU A N 1
ATOM 2654 C CA . GLU A 1 313 ? 43.860 30.974 31.177 1.000 73.246 312 GLU A CA 1
ATOM 2655 C C . GLU A 1 313 ? 44.934 30.451 30.217 1.000 79.181 312 GLU A C 1
ATOM 2656 O O . GLU A 1 313 ? 44.754 29.426 29.564 1.000 77.923 312 GLU A O 1
ATOM 2662 N N . LYS A 1 314 ? 46.061 31.182 30.144 1.000 88.183 313 LYS A N 1
ATOM 2663 C CA . LYS A 1 314 ? 47.174 30.863 29.260 1.000 83.304 313 LYS A CA 1
ATOM 2664 C C . LYS A 1 314 ? 48.482 31.275 29.960 1.000 79.838 313 LYS A C 1
ATOM 2665 O O . LYS A 1 314 ? 49.416 31.714 29.252 1.000 66.872 313 LYS A O 1
ATOM 2671 N N . GLY B 2 4 ? 7.050 24.373 33.299 1.000 61.824 4 GLY B N 1
ATOM 2672 C CA . GLY B 2 4 ? 7.908 25.563 33.121 1.000 55.576 4 GLY B CA 1
ATOM 2673 C C . GLY B 2 4 ? 7.373 26.459 32.009 1.000 56.979 4 GLY B C 1
ATOM 2674 O O . GLY B 2 4 ? 6.416 26.125 31.314 1.000 68.476 4 GLY B O 1
ATOM 2675 N N . SER B 2 5 ? 7.995 27.618 31.840 1.000 48.595 5 SER B N 1
ATOM 2676 C CA . SER B 2 5 ? 7.480 28.589 30.903 1.000 43.643 5 SER B CA 1
ATOM 2677 C C . SER B 2 5 ? 8.445 28.779 29.730 1.000 35.274 5 SER B C 1
ATOM 2678 O O . SER B 2 5 ? 8.313 29.755 29.023 1.000 36.258 5 SER B O 1
ATOM 2681 N N . TRP B 2 6 ? 9.433 27.893 29.542 1.000 31.815 6 TRP B N 1
ATOM 2682 C CA . TRP B 2 6 ? 10.291 27.993 28.357 1.000 25.764 6 TRP B CA 1
ATOM 2683 C C . TRP B 2 6 ? 9.454 27.685 27.116 1.000 23.584 6 TRP B C 1
ATOM 2684 O O . TRP B 2 6 ? 8.815 26.637 27.024 1.000 23.645 6 TRP B O 1
ATOM 2695 N N . LYS B 2 7 ? 9.485 28.583 26.137 1.000 24.559 7 LYS B N 1
ATOM 2696 C CA . LYS B 2 7 ? 8.568 28.472 25.019 1.000 27.700 7 LYS B CA 1
ATOM 2697 C C . LYS B 2 7 ? 9.230 27.899 23.750 1.000 24.442 7 LYS B C 1
ATOM 2698 O O . LYS B 2 7 ? 8.563 27.754 22.746 1.000 23.768 7 LYS B O 1
ATOM 2704 N N . TYR B 2 8 ? 10.530 27.612 23.768 1.000 21.513 8 TYR B N 1
ATOM 2705 C CA . TYR B 2 8 ? 11.217 27.305 22.509 1.000 19.130 8 TYR B CA 1
ATOM 2706 C C . TYR B 2 8 ? 11.696 25.865 22.473 1.000 16.624 8 TYR B C 1
ATOM 2707 O O . TYR B 2 8 ? 11.826 25.202 23.492 1.000 14.512 8 TYR B O 1
ATOM 2716 N N . PRO B 2 9 ? 11.823 25.268 21.264 1.000 15.301 9 PRO B N 1
ATOM 2717 C CA . PRO B 2 9 ? 12.132 23.839 21.181 1.000 15.672 9 PRO B CA 1
ATOM 2718 C C . PRO B 2 9 ? 13.572 23.414 21.509 1.000 13.897 9 PRO B C 1
ATOM 2719 O O . PRO B 2 9 ? 13.757 22.288 21.999 1.000 13.406 9 PRO B O 1
ATOM 2723 N N . ASP B 2 10 ? 14.507 24.368 21.362 1.000 12.855 10 ASP B N 1
ATOM 2724 C CA . ASP B 2 10 ? 15.915 24.197 21.682 1.000 13.127 10 ASP B CA 1
ATOM 2725 C C . ASP B 2 10 ? 16.320 25.201 22.770 1.000 14.162 10 ASP B C 1
ATOM 2726 O O . ASP B 2 10 ? 15.477 25.859 23.389 1.000 14.724 10 ASP B O 1
ATOM 2731 N N . ALA B 2 11 ? 17.625 25.287 23.039 1.000 15.309 11 ALA B N 1
ATOM 2732 C CA . ALA B 2 11 ? 18.098 25.951 24.246 1.000 17.424 11 ALA B CA 1
ATOM 2733 C C . ALA B 2 11 ? 18.430 27.410 23.946 1.000 19.845 11 ALA B C 1
ATOM 2734 O O . ALA B 2 11 ? 19.168 28.021 24.685 1.000 27.781 11 ALA B O 1
ATOM 2736 N N . PHE B 2 12 ? 17.769 28.006 22.969 1.000 17.640 12 PHE B N 1
ATOM 2737 C CA . PHE B 2 12 ? 17.958 29.399 22.633 1.000 17.479 12 PHE B CA 1
ATOM 2738 C C . PHE B 2 12 ? 16.607 29.877 22.107 1.000 18.332 12 PHE B C 1
ATOM 2739 O O . PHE B 2 12 ? 15.817 29.048 21.648 1.000 16.976 12 PHE B O 1
ATOM 2747 N N . GLU B 2 13 ? 16.395 31.195 22.160 1.000 21.667 13 GLU B N 1
ATOM 2748 C CA . GLU B 2 13 ? 15.164 31.778 21.651 1.000 26.409 13 GLU B CA 1
ATOM 2749 C C . GLU B 2 13 ? 15.168 31.802 20.122 1.000 23.965 13 GLU B C 1
ATOM 2750 O O . GLU B 2 13 ? 16.203 31.947 19.487 1.000 21.047 13 GLU B O 1
ATOM 2756 N N . LEU B 2 14 ? 13.973 31.644 19.550 1.000 23.140 14 LEU B N 1
ATOM 2757 C CA . LEU B 2 14 ? 13.739 31.842 18.133 1.000 24.564 14 LEU B CA 1
ATOM 2758 C C . LEU B 2 14 ? 13.163 33.233 17.878 1.000 29.104 14 LEU B C 1
ATOM 2759 O O . LEU B 2 14 ? 12.210 33.608 18.548 1.000 32.925 14 LEU B O 1
ATOM 2764 N N . SER B 2 15 ? 13.710 34.004 16.934 1.000 34.157 15 SER B N 1
ATOM 2765 C CA . SER B 2 15 ? 13.192 35.341 16.677 1.000 47.557 15 SER B CA 1
ATOM 2766 C C . SER B 2 15 ? 12.085 35.266 15.623 1.000 55.419 15 SER B C 1
ATOM 2767 O O . SER B 2 15 ? 11.781 34.194 15.107 1.000 58.099 15 SER B O 1
ATOM 2770 N N . GLY B 2 16 ? 11.481 36.416 15.313 1.000 68.236 16 GLY B N 1
ATOM 2771 C CA . GLY B 2 16 ? 10.508 36.525 14.237 1.000 67.246 16 GLY B CA 1
ATOM 2772 C C . GLY B 2 16 ? 9.088 36.465 14.771 1.000 70.752 16 GLY B C 1
ATOM 2773 O O . GLY B 2 16 ? 8.929 35.983 15.919 1.000 64.093 16 GLY B O 1
ATOM 2775 N N . GLY C 3 3 ? -4.667 18.691 12.062 1.000 53.130 3 GLY C N 1
ATOM 2776 C CA . GLY C 3 3 ? -4.474 17.374 12.710 1.000 52.863 3 GLY C CA 1
ATOM 2777 C C . GLY C 3 3 ? -4.632 16.233 11.704 1.000 46.878 3 GLY C C 1
ATOM 2778 O O . GLY C 3 3 ? -4.725 16.493 10.508 1.000 47.074 3 GLY C O 1
ATOM 2779 N N A GLY C 3 4 ? -4.758 15.017 12.259 0.700 48.747 4 GLY C N 1
ATOM 2780 N N B GLY C 3 4 ? -4.640 14.969 12.154 0.300 46.262 4 GLY C N 1
ATOM 2781 C CA A GLY C 3 4 ? -4.587 13.776 11.526 0.700 43.360 4 GLY C CA 1
ATOM 2782 C CA B GLY C 3 4 ? -4.936 13.841 11.273 0.300 42.371 4 GLY C CA 1
ATOM 2783 C C A GLY C 3 4 ? -3.409 13.885 10.558 0.700 38.345 4 GLY C C 1
ATOM 2784 C C B GLY C 3 4 ? -3.737 13.401 10.428 0.300 39.989 4 GLY C C 1
ATOM 2785 O O A GLY C 3 4 ? -2.290 14.227 10.938 0.700 32.026 4 GLY C O 1
ATOM 2786 O O B GLY C 3 4 ? -2.799 12.807 10.960 0.300 36.729 4 GLY C O 1
ATOM 2787 N N A SER C 3 5 ? -3.731 13.688 9.268 0.650 36.270 5 SER C N 1
ATOM 2788 N N B SER C 3 5 ? -3.803 13.629 9.101 0.350 38.081 5 SER C N 1
ATOM 2789 C CA A SER C 3 5 ? -2.758 13.600 8.180 0.650 32.330 5 SER C CA 1
ATOM 2790 C CA B SER C 3 5 ? -2.614 13.584 8.257 0.350 35.019 5 SER C CA 1
ATOM 2791 C C A SER C 3 5 ? -2.258 14.987 7.773 0.650 30.916 5 SER C C 1
ATOM 2792 C C B SER C 3 5 ? -2.333 14.972 7.674 0.350 31.684 5 SER C C 1
ATOM 2793 O O A SER C 3 5 ? -1.271 15.134 7.043 0.650 29.128 5 SER C O 1
ATOM 2794 O O B SER C 3 5 ? -1.537 15.114 6.740 0.350 31.090 5 SER C O 1
ATOM 2799 N N . SER C 3 6 ? -2.933 16.008 8.271 1.000 26.618 6 SER C N 1
ATOM 2800 C CA . SER C 3 6 ? -2.994 17.293 7.632 1.000 24.606 6 SER C CA 1
ATOM 2801 C C . SER C 3 6 ? -2.067 18.261 8.355 1.000 22.042 6 SER C C 1
ATOM 2802 O O . SER C 3 6 ? -2.097 18.328 9.566 1.000 20.843 6 SER C O 1
ATOM 2805 N N . TRP C 3 7 ? -1.253 18.972 7.574 1.000 19.431 7 TRP C N 1
ATOM 2806 C CA . TRP C 3 7 ? -0.415 20.053 8.060 1.000 18.811 7 TRP C CA 1
ATOM 2807 C C . TRP C 3 7 ? -0.131 21.040 6.938 1.000 19.405 7 TRP C C 1
ATOM 2808 O O . TRP C 3 7 ? 0.110 20.636 5.781 1.000 17.049 7 TRP C O 1
ATOM 2819 N N . GLU C 3 8 ? -0.094 22.328 7.268 1.000 20.229 8 GLU C N 1
ATOM 2820 C CA . GLU C 3 8 ? 0.446 23.284 6.324 1.000 21.961 8 GLU C CA 1
ATOM 2821 C C . GLU C 3 8 ? 1.214 24.366 7.084 1.000 22.893 8 GLU C C 1
ATOM 2822 O O . GLU C 3 8 ? 0.803 24.804 8.160 1.000 21.971 8 GLU C O 1
ATOM 2828 N N . TYR C 3 9 ? 2.319 24.838 6.488 1.000 20.092 9 TYR C N 1
ATOM 2829 C CA . TYR C 3 9 ? 3.082 25.876 7.150 1.000 21.840 9 TYR C CA 1
ATOM 2830 C C . TYR C 3 9 ? 3.984 26.528 6.113 1.000 21.193 9 TYR C C 1
ATOM 2831 O O . TYR C 3 9 ? 4.648 25.794 5.379 1.000 22.396 9 TYR C O 1
ATOM 2840 N N . ILE C 3 10 ? 3.990 27.862 6.055 1.000 19.535 10 ILE C N 1
ATOM 2841 C CA . ILE C 3 10 ? 4.915 28.552 5.159 1.000 21.301 10 ILE C CA 1
ATOM 2842 C C . ILE C 3 10 ? 5.976 29.198 6.032 1.000 20.065 10 ILE C C 1
ATOM 2843 O O . ILE C 3 10 ? 5.664 30.058 6.840 1.000 20.219 10 ILE C O 1
ATOM 2848 N N . TRP C 3 11 ? 7.232 28.731 5.869 1.000 17.719 11 TRP C N 1
ATOM 2849 C CA . TRP C 3 11 ? 8.359 29.351 6.546 1.000 18.656 11 TRP C CA 1
ATOM 2850 C C . TRP C 3 11 ? 8.997 30.409 5.649 1.000 20.957 11 TRP C C 1
ATOM 2851 O O . TRP C 3 11 ? 9.676 30.056 4.671 1.000 19.145 11 TRP C O 1
ATOM 2862 N N . THR C 3 12 ? 8.817 31.682 6.038 1.000 23.077 12 THR C N 1
ATOM 2863 C CA . THR C 3 12 ? 9.308 32.815 5.261 1.000 24.905 12 THR C CA 1
ATOM 2864 C C . THR C 3 12 ? 10.560 33.341 5.924 1.000 28.246 12 THR C C 1
ATOM 2865 O O . THR C 3 12 ? 10.544 33.684 7.110 1.000 28.861 12 THR C O 1
ATOM 2869 N N . LEU C 3 13 ? 11.647 33.405 5.166 1.000 28.788 13 LEU C N 1
ATOM 2870 C CA . LEU C 3 13 ? 12.887 33.885 5.756 1.000 32.626 13 LEU C CA 1
ATOM 2871 C C . LEU C 3 13 ? 12.884 35.413 5.828 1.000 36.469 13 LEU C C 1
ATOM 2872 O O . LEU C 3 13 ? 12.200 36.085 5.058 1.000 35.169 13 LEU C O 1
ATOM 2877 N N . PRO C 3 14 ? 13.583 36.009 6.818 1.000 44.531 14 PRO C N 1
ATOM 2878 C CA . PRO C 3 14 ? 13.615 37.465 6.964 1.000 49.508 14 PRO C CA 1
ATOM 2879 C C . PRO C 3 14 ? 14.071 38.086 5.650 1.000 52.226 14 PRO C C 1
ATOM 2880 O O . PRO C 3 14 ? 14.918 37.529 4.963 1.000 49.838 14 PRO C O 1
ATOM 2884 N N . SER C 3 15 ? 13.429 39.188 5.261 1.000 64.232 15 SER C N 1
ATOM 2885 C CA . SER C 3 15 ? 13.904 39.996 4.150 1.000 70.558 15 SER C CA 1
ATOM 2886 C C . SER C 3 15 ? 15.034 40.876 4.675 1.000 71.070 15 SER C C 1
ATOM 2887 O O . SER C 3 15 ? 15.132 41.077 5.883 1.000 67.451 15 SER C O 1
ATOM 2890 N N . GLY C 3 16 ? 15.890 41.377 3.775 1.000 76.648 16 GLY C N 1
ATOM 2891 C CA . GLY C 3 16 ? 16.943 42.307 4.159 1.000 73.934 16 GLY C CA 1
ATOM 2892 C C . GLY C 3 16 ? 16.405 43.433 5.033 1.000 77.246 16 GLY C C 1
ATOM 2893 O O . GLY C 3 16 ? 15.187 43.705 4.929 1.000 83.817 16 GLY C O 1
ATOM 2895 N N . ALA D 4 1 ? 32.936 10.374 34.089 0.500 21.701 1 ALA D N 1
ATOM 2896 C CA . ALA D 4 1 ? 32.309 10.772 35.372 0.500 21.856 1 ALA D CA 1
ATOM 2897 C C . ALA D 4 1 ? 31.008 10.005 35.519 0.500 20.096 1 ALA D C 1
ATOM 2898 O O . ALA D 4 1 ? 30.325 9.683 34.545 0.500 17.921 1 ALA D O 1
ATOM 2900 N N . ALA D 4 2 ? 30.624 9.749 36.770 0.500 20.211 2 ALA D N 1
ATOM 2901 C CA . ALA D 4 2 ? 29.295 9.205 36.983 0.500 21.407 2 ALA D CA 1
ATOM 2902 C C . ALA D 4 2 ? 28.730 9.913 38.214 0.500 19.384 2 ALA D C 1
ATOM 2903 O O . ALA D 4 2 ? 29.496 10.114 39.150 0.500 18.167 2 ALA D O 1
ATOM 2905 N N . ALA D 4 3 ? 27.507 10.469 38.088 0.500 18.310 3 ALA D N 1
ATOM 2906 C CA . ALA D 4 3 ? 26.726 11.039 39.197 0.500 21.309 3 ALA D CA 1
ATOM 2907 C C . ALA D 4 3 ? 25.471 10.200 39.323 0.500 22.517 3 ALA D C 1
ATOM 2908 O O . ALA D 4 3 ? 24.741 10.096 38.347 0.500 21.753 3 ALA D O 1
ATOM 2910 N N . ALA D 4 4 ? 25.128 9.733 40.538 0.500 24.846 4 ALA D N 1
ATOM 2911 C CA . ALA D 4 4 ? 23.825 9.084 40.718 0.500 28.358 4 ALA D CA 1
ATOM 2912 C C . ALA D 4 4 ? 23.184 9.596 42.009 0.500 28.850 4 ALA D C 1
ATOM 2913 O O . ALA D 4 4 ? 23.931 9.716 42.985 0.500 24.749 4 ALA D O 1
ATOM 2915 N N . ALA D 4 5 ? 21.850 9.881 41.941 0.500 31.746 5 ALA D N 1
ATOM 2916 C CA . ALA D 4 5 ? 20.969 10.387 43.017 0.500 34.224 5 ALA D CA 1
ATOM 2917 C C . ALA D 4 5 ? 20.632 9.274 44.024 0.500 42.223 5 ALA D C 1
ATOM 2918 O O . ALA D 4 5 ? 19.883 9.535 44.988 0.500 38.103 5 ALA D O 1
ATOM 2920 N N . GLY D 4 6 ? 21.168 8.000 43.814 1.000 42.537 6 GLY D N 1
ATOM 2921 C CA . GLY D 4 6 ? 21.071 7.050 44.919 1.000 50.922 6 GLY D CA 1
ATOM 2922 C C . GLY D 4 6 ? 20.714 7.719 46.236 1.000 52.154 6 GLY D C 1
ATOM 2923 O O . GLY D 4 6 ? 21.546 7.622 47.176 1.000 61.201 6 GLY D O 1
#

GO terms:
  GO:0016324 apical plasma membrane (C, IDA)
  GO:0003725 double-stranded RNA binding (F, IDA)
  GO:0001771 immunological synapse formation (P, IDA)
  GO:0042098 T cell proliferation (P, IDA)
  GO:0072678 T cell migration (P, IDA)
  GO:0070489 T cell aggregation (P, IDA)
  GO:0005886 plasma membrane (C, EXP)
  GO:2000401 regulation of lymphocyte migration (P, IMP)
  GO:0005515 protein binding (F, IPI)
  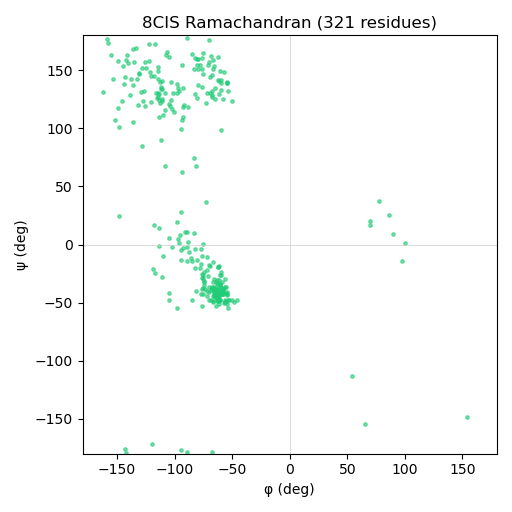GO:0019901 protein kinase binding (F, IPI)
  GO:0005200 structural constituent of cytoskeleton (F, TAS)
  GO:0005856 cytoskeleton (C, TAS)
  GO:0005886 plasma membrane (C, TAS)
  GO:0005829 cytosol (C, TAS)
  GO:0045177 apical part of cell (C, IDA)
  GO:0005902 microvillus (C, IDA)
  GO:0005925 focal adhesion (C, IDA)
  GO:0030175 filopodium (C, IDA)
  GO:0022614 membrane to membrane docking (P, IEP)
  GO:0050900 leukocyte migration (P, IEP)

Organism: Homo sapiens (NCBI:txid9606)

InterPro domains:
  IPR000299 FERM domain [PS50057] (5-295)
  IPR000798 Ezrin/radixin/moesin-like [PR00661] (17-36)
  IPR000798 Ezrin/radixin/moesin-like [PR00661] (69-88)
  IPR000798 Ezrin/radixin/moesin-like [PR00661] (113-134)
  IPR000798 Ezrin/radixin/moesin-like [PR00661] (159-176)
  IPR000798 Ezrin/radixin/moesin-like [PR00661] (209-229)
  IPR000798 Ezrin/radixin/moesin-like [PR00661] (284-303)
  IPR000798 Ezrin/radixin/moesin-like [PR00661] (532-553)
  IPR000798 Ezrin/radixin/moesin-like [PR00661] (554-575)
  IPR008954 Moesin tail domain superfamily [G3DSA:6.10.360.10] (502-576)
  IPR008954 Moesin tail domain superfamily [SSF48678] (490-577)
  IPR011174 Ezrin/radixin/moesin [PIRSF002305] (2-577)
  IPR011174 Ezrin/radixin/moesin [PTHR23281] (2-577)
  IPR011259 Ezrin/radixin/moesin, C-terminal [PF00769] (502-577)
  IPR011993 PH-like domain superfamily [G3DSA:2.30.29.30] (201-296)
  IPR014352 FERM/acyl-CoA-binding protein superfamily [G3DSA:1.20.80.10] (84-199)
  IPR018979 FERM, N-terminal [PF09379] (9-70)
  IPR018980 FERM, C-terminal PH-like domain [PF09380] (210-298)
  IPR018980 FERM, C-terminal PH-like domain [SM01196] (210-299)
  IPR019747 FERM conserved site [PS00660] (58-88)

Secondary structure (DSSP, 8-state):
---EEEEEE-SS-EEEEEE-TT-BHHHHHHHHHHHHT---GGGEEEEEEBTTS-EEEPPTTSBSTTS-B-S-SSEEEEEEE-S--S-HHHH--SHHHHHHHHHHHHHHHHTTSS---HHHHHHHHHHHHHHHH-S--TTT--TTTTTTS--S-HHHHHHSS--HHHHHHHHHHHHHHTTT--HHHHHHHHHHHHTTSTTTTPEEEEEEETT--EEEEEEETTEEEEEETT-SSS-SEEEEGGGEEEEEEETTEEEEEESSTTS--EEEE-SSHHHHHHHHHHHHHHHHHHHHHHSPPPHHHHHHHHHHHH--/----SSSSS----/-TT--EEEEEPPP-/-EEE--

Nearest PDB structures (foldseek):
  8cis-assembly1_A  TM=1.003E+00  e=1.125E-60  Homo sapiens
  8cir-assembly1_A  TM=9.912E-01  e=2.702E-55  Homo sapiens
  8cit-assembly3_C  TM=9.639E-01  e=3.842E-54  Homo sapiens
  4yl8-assembly1_A  TM=9.719E-01  e=8.809E-54  Mus musculus
  4rma-assembly1_A  TM=9.766E-01  e=3.054E-49  Homo sapiens

B-factor: mean 26.66, std 17.37, range [6.34, 116.88]

Solvent-accessible surface area: 18683 Å² total; per-residue (Å²): 140,136,103,46,47,1,76,0,39,9,40,66,16,65,4,60,24,30,6,68,69,89,13,12,0,36,88,0,1,55,67,0,14,178,76,38,46,7,99,0,30,33,4,3,5,0,36,10,76,0,75,149,38,111,63,17,66,4,110,2,35,104,108,1,73,78,19,58,8,90,180,67,94,33,17,69,4,98,3,33,4,20,1,40,5,58,50,0,61,116,29,2,21,29,82,29,0,23,101,7,0,12,42,27,2,48,88,8,3,17,88,58,81,24,75,0,47,37,84,27,2,0,45,3,3,0,31,13,1,1,24,129,57,5,59,10,59,152,124,97,22,118,115,36,33,6,75,78,38,122,32,5,1,80,36,0,51,129,117,71,209,63,83,155,100,72,12,18,105,79,3,46,89,93,0,87,122,14,130,59,56,109,121,93,53,0,16,36,43,4,0,78,47,0,36,120,24,96,14,20,11,25,38,46,33,45,1,91,35,152,163,38,53,62,12,65,0,0,0,22,12,95,3,1,24,0,3,76,108,142,50,92,53,82,56,110,47,36,15,54,9,90,92,2,85,10,0,16,3,74,55,97,72,0,15,1,54,20,103,85,156,202,33,89,72,57,37,8,80,4,68,79,37,92,43,0,90,73,0,15,49,12,0,46,1,6,13,19,7,48,54,90,60,130,135,126,56,73,135,59,19,98,116,1,64,56,100,34,196,147,137,188,76,104,67,142,40,37,9,9,5,100,42,76,142,95,79,91,65,41,141,90,114,18,89,13,87,105,143,107,91,48,78,79,117

Radius of gyration: 21.9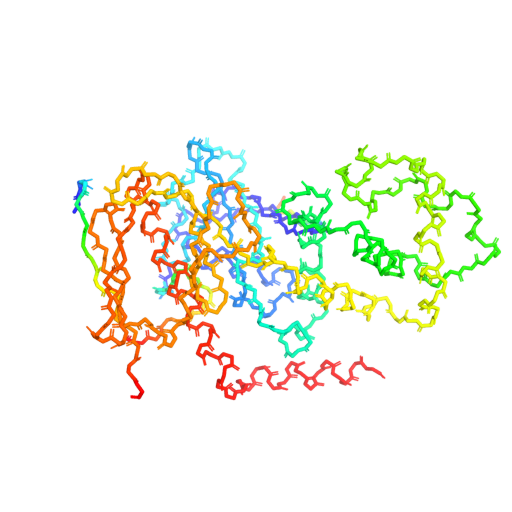7 Å; Cα contacts (8 Å, |Δi|>4): 582; chains: 4; bounding box: 67×46×57 Å